Protein AF-A0A812WSG6-F1 (afdb_monomer)

InterPro domains:
  IPR053320 Protein DD3-3 O-glycosylation [PTHR35170] (3-201)

Foldseek 3Di:
DDPDQQDQPPPCDQPVDPDGDGDGDPDDPVPDDDPPDDPDDDDDDDDDPPPDDPPAAEDEKEWDDAFAQLVVDPPSDDIAIVPNDDDDDFRHWYKYKYFWFQQADAPGDDAEAGSTGDDADADDPDPVDDDGDPLCPDDDQHHNVVPVPPPVSVVLNVCRHQVCLCVQDPADPPDDRDNDCNPSVGSNSHHRIGTSDIGGD

Structure (mmCIF, N/CA/C/O backbone):
data_AF-A0A812WSG6-F1
#
_entry.id   AF-A0A812WSG6-F1
#
loop_
_atom_site.group_PDB
_atom_site.id
_atom_site.type_symbol
_atom_site.label_atom_id
_atom_site.label_alt_id
_atom_site.label_comp_id
_atom_site.label_asym_id
_atom_site.label_entity_id
_atom_site.label_seq_id
_atom_site.pdbx_PDB_ins_code
_atom_site.Cartn_x
_atom_site.Cartn_y
_atom_site.Cartn_z
_atom_site.occupancy
_atom_site.B_iso_or_equiv
_atom_site.auth_seq_id
_atom_site.auth_comp_id
_atom_site.auth_asym_id
_atom_site.auth_atom_id
_atom_site.pdbx_PDB_model_num
ATOM 1 N N . MET A 1 1 ? 13.921 -26.471 -32.698 1.00 50.03 1 MET A N 1
ATOM 2 C CA . MET A 1 1 ? 14.600 -25.515 -33.597 1.00 50.03 1 MET A CA 1
ATOM 3 C C . MET A 1 1 ? 14.734 -24.223 -32.805 1.00 50.03 1 MET A C 1
ATOM 5 O O . MET A 1 1 ? 13.713 -23.766 -32.304 1.00 50.03 1 MET A O 1
ATOM 9 N N . LEU A 1 2 ? 15.952 -23.732 -32.550 1.00 57.41 2 LEU A N 1
ATOM 10 C CA . LEU A 1 2 ? 16.143 -22.486 -31.794 1.00 57.41 2 LEU A CA 1
ATOM 11 C C . LEU A 1 2 ? 15.534 -21.340 -32.619 1.00 57.41 2 LEU A C 1
ATOM 13 O O . LEU A 1 2 ? 15.885 -21.191 -33.786 1.00 57.41 2 LEU A O 1
ATOM 17 N N . GLN A 1 3 ? 14.586 -20.589 -32.059 1.00 63.59 3 GLN A N 1
ATOM 18 C CA . GLN A 1 3 ? 14.028 -19.413 -32.728 1.00 63.59 3 GLN A CA 1
ATOM 19 C C . GLN A 1 3 ? 14.991 -18.241 -32.536 1.00 63.59 3 GLN A C 1
ATOM 21 O O . GLN A 1 3 ? 14.951 -17.565 -31.512 1.00 63.59 3 GLN A O 1
ATOM 26 N N . ASP A 1 4 ? 15.882 -18.045 -33.504 1.00 69.69 4 ASP A N 1
ATOM 27 C CA . ASP A 1 4 ? 16.862 -16.963 -33.507 1.00 69.69 4 ASP A CA 1
ATOM 28 C C . ASP A 1 4 ? 16.357 -15.792 -34.380 1.00 69.69 4 ASP A C 1
ATOM 30 O O . ASP A 1 4 ? 16.289 -15.914 -35.604 1.00 69.69 4 ASP A O 1
ATOM 34 N N . PRO A 1 5 ? 15.976 -14.645 -33.789 1.00 70.50 5 PRO A N 1
ATOM 35 C CA . PRO A 1 5 ? 15.398 -13.519 -34.526 1.00 70.50 5 PRO A CA 1
ATOM 36 C C . PRO A 1 5 ? 16.371 -12.863 -35.514 1.00 70.50 5 PRO A C 1
ATOM 38 O O . PRO A 1 5 ? 15.913 -12.099 -36.366 1.00 70.50 5 PRO A O 1
ATOM 41 N N . VAL A 1 6 ? 17.675 -13.142 -35.402 1.00 72.31 6 VAL A N 1
ATOM 42 C CA . VAL A 1 6 ? 18.717 -12.634 -36.305 1.00 72.31 6 VAL A CA 1
ATOM 43 C C . VAL A 1 6 ? 19.280 -13.712 -37.234 1.00 72.31 6 VAL A C 1
ATOM 45 O O . VAL A 1 6 ? 20.187 -13.424 -38.012 1.00 72.31 6 VAL A O 1
ATOM 48 N N . ALA A 1 7 ? 18.735 -14.932 -37.202 1.00 76.56 7 ALA A N 1
ATOM 49 C CA . ALA A 1 7 ? 19.125 -15.971 -38.142 1.00 76.56 7 ALA A CA 1
ATOM 50 C C . ALA A 1 7 ? 18.776 -15.596 -39.587 1.00 76.56 7 ALA A C 1
ATOM 52 O O . ALA A 1 7 ? 17.802 -14.898 -39.876 1.00 76.56 7 ALA A O 1
ATOM 53 N N . ASP A 1 8 ? 19.556 -16.138 -40.514 1.00 77.81 8 ASP A N 1
ATOM 54 C CA . ASP A 1 8 ? 19.278 -16.067 -41.940 1.00 77.81 8 ASP A CA 1
ATOM 55 C C . ASP A 1 8 ? 18.167 -17.057 -42.325 1.00 77.81 8 ASP A C 1
ATOM 57 O O . ASP A 1 8 ? 18.395 -18.135 -42.875 1.00 77.81 8 ASP A O 1
ATOM 61 N N . TRP A 1 9 ? 16.930 -16.680 -42.004 1.00 74.62 9 TRP A N 1
ATOM 62 C CA . TRP A 1 9 ? 15.728 -17.478 -42.264 1.00 74.62 9 TRP A CA 1
ATOM 63 C C . TRP A 1 9 ? 15.497 -17.787 -43.745 1.00 74.62 9 TRP A C 1
ATOM 65 O O . TRP A 1 9 ? 14.758 -18.715 -44.070 1.00 74.62 9 TRP A O 1
ATOM 75 N N . LEU A 1 10 ? 16.095 -16.997 -44.638 1.00 78.00 10 LEU A N 1
ATOM 76 C CA . LEU A 1 10 ? 15.934 -17.127 -46.082 1.00 78.00 10 LEU A CA 1
ATOM 77 C C . LEU A 1 10 ? 17.112 -17.853 -46.747 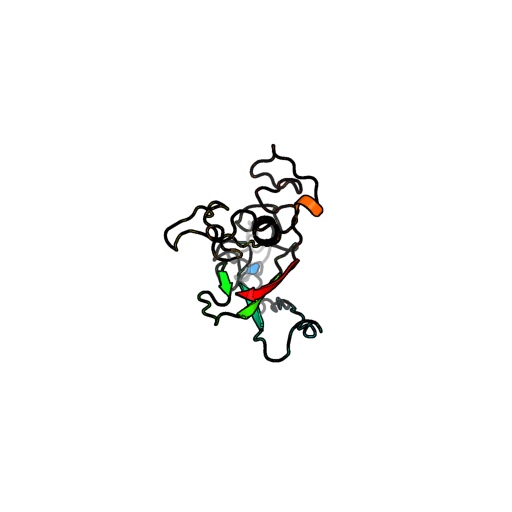1.00 78.00 10 LEU A C 1
ATOM 79 O O . LEU A 1 10 ? 17.035 -18.130 -47.943 1.00 78.00 10 LEU A O 1
ATOM 83 N N . GLY A 1 11 ? 18.176 -18.175 -46.001 1.00 75.75 11 GLY A N 1
ATOM 84 C CA . GLY A 1 11 ? 19.375 -18.826 -46.534 1.00 75.75 11 GLY A CA 1
ATOM 85 C C . GLY A 1 11 ? 20.120 -17.970 -47.560 1.00 75.75 11 GLY A C 1
ATOM 86 O O . GLY A 1 11 ? 20.772 -18.515 -48.452 1.00 75.75 11 GLY A O 1
ATOM 87 N N . LEU A 1 12 ? 19.967 -16.644 -47.491 1.00 74.25 12 LEU A N 1
ATOM 88 C CA . LEU A 1 12 ? 20.591 -15.726 -48.434 1.00 74.25 12 LEU A CA 1
ATOM 89 C C . LEU A 1 12 ? 22.060 -15.460 -48.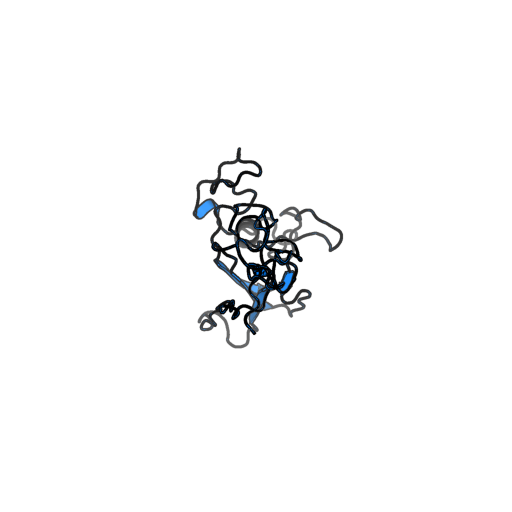084 1.00 74.25 12 LEU A C 1
ATOM 91 O O . LEU A 1 12 ? 22.795 -15.057 -48.961 1.00 74.25 12 LEU A O 1
ATOM 95 N N . GLY A 1 13 ? 22.544 -15.719 -46.878 1.00 65.69 13 GLY A N 1
ATOM 96 C CA . GLY A 1 13 ? 23.940 -15.537 -46.482 1.00 65.69 13 GLY A CA 1
ATOM 97 C C . GLY A 1 13 ? 24.416 -14.077 -46.475 1.00 65.69 13 GLY A C 1
ATOM 98 O O . GLY A 1 13 ? 23.933 -13.212 -47.212 1.00 65.69 13 GLY A O 1
ATOM 99 N N . GLU A 1 14 ? 25.424 -13.786 -45.653 1.00 61.31 14 GLU A N 1
ATOM 100 C CA . GLU A 1 14 ? 26.155 -12.524 -45.769 1.00 61.31 14 GLU A CA 1
ATOM 101 C C . GLU A 1 14 ? 26.975 -12.540 -47.070 1.00 61.31 14 GLU A C 1
ATOM 103 O O . GLU A 1 14 ? 27.965 -13.259 -47.186 1.00 61.31 14 GLU A O 1
ATOM 108 N N . GLY A 1 15 ? 26.543 -11.763 -48.070 1.00 62.06 15 GLY A N 1
ATOM 109 C CA . GLY A 1 15 ? 27.290 -11.556 -49.318 1.00 62.06 15 GLY A CA 1
ATOM 110 C C . GLY A 1 15 ? 26.811 -12.316 -50.563 1.00 62.06 15 GLY A C 1
ATOM 111 O O . GLY A 1 15 ? 27.529 -12.316 -51.558 1.00 62.06 15 GLY A O 1
ATOM 112 N N . SER A 1 16 ? 25.620 -12.932 -50.574 1.00 63.06 16 SER A N 1
ATOM 113 C CA . SER A 1 16 ? 25.061 -13.511 -51.823 1.00 63.06 16 SER A CA 1
ATOM 114 C C . SER A 1 16 ? 24.503 -12.486 -52.810 1.00 63.06 16 SER A C 1
ATOM 116 O O . SER A 1 16 ? 24.186 -12.825 -53.950 1.00 63.06 16 SER A O 1
ATOM 118 N N . THR A 1 17 ? 24.344 -11.240 -52.370 1.00 63.84 17 THR A N 1
ATOM 119 C CA . THR A 1 17 ? 23.909 -10.114 -53.196 1.00 63.84 17 THR A CA 1
ATOM 120 C C . THR A 1 17 ? 24.796 -8.911 -52.897 1.00 63.84 17 THR A C 1
ATOM 122 O O . THR A 1 17 ? 25.379 -8.832 -51.814 1.00 63.84 17 THR A O 1
ATOM 125 N N . ASP A 1 18 ? 24.858 -7.951 -53.824 1.00 68.19 18 ASP A N 1
ATOM 126 C CA . ASP A 1 18 ? 25.659 -6.719 -53.687 1.00 68.19 18 ASP A CA 1
ATOM 127 C C . ASP A 1 18 ? 25.299 -5.885 -52.437 1.00 68.19 18 ASP A C 1
ATOM 129 O O . ASP A 1 18 ? 26.058 -5.017 -52.012 1.00 68.19 18 ASP A O 1
ATOM 133 N N . THR A 1 19 ? 24.153 -6.169 -51.811 1.00 63.28 19 THR A N 1
ATOM 134 C CA . THR A 1 19 ? 23.724 -5.608 -50.525 1.00 63.28 19 THR A CA 1
ATOM 135 C C . THR A 1 19 ? 23.410 -6.723 -49.533 1.00 63.28 19 THR A C 1
ATOM 137 O O . THR A 1 19 ? 22.322 -7.298 -49.573 1.00 63.28 19 THR A O 1
ATOM 140 N N . SER A 1 20 ? 24.329 -6.995 -48.604 1.00 64.31 20 SER A N 1
ATOM 141 C CA . SER A 1 20 ? 24.064 -7.897 -47.476 1.00 64.31 20 SER A CA 1
ATOM 142 C C . SER A 1 20 ? 22.927 -7.344 -46.608 1.00 64.31 20 SER A C 1
ATOM 144 O O . SER A 1 20 ? 23.007 -6.217 -46.116 1.00 64.31 20 SER A O 1
ATOM 146 N N . ARG A 1 21 ? 21.846 -8.116 -46.447 1.00 68.88 21 ARG A N 1
ATOM 147 C CA . ARG A 1 21 ? 20.687 -7.770 -45.611 1.00 68.88 21 ARG A CA 1
ATOM 148 C C . ARG A 1 21 ? 20.066 -9.035 -45.030 1.00 68.88 21 ARG A C 1
ATOM 150 O O . ARG A 1 21 ? 19.809 -9.984 -45.764 1.00 68.88 21 ARG A O 1
ATOM 157 N N . LEU A 1 22 ? 19.784 -9.022 -43.731 1.00 71.81 22 LEU A N 1
ATOM 158 C CA . LEU A 1 22 ? 19.075 -10.100 -43.044 1.00 71.81 22 LEU A CA 1
ATOM 159 C C . LEU A 1 22 ? 17.632 -9.669 -42.779 1.00 71.81 22 LEU A C 1
ATOM 161 O O . LEU A 1 22 ? 17.381 -8.547 -42.333 1.00 71.81 22 LEU A O 1
ATOM 165 N N . LEU A 1 23 ? 16.674 -10.553 -43.070 1.00 73.12 23 LEU A N 1
ATOM 166 C CA . LEU A 1 23 ? 15.278 -10.329 -42.710 1.00 73.12 23 LEU A CA 1
ATOM 167 C C . LEU A 1 23 ? 15.111 -10.606 -41.214 1.00 73.12 23 LEU A C 1
ATOM 169 O O . LEU A 1 23 ? 15.026 -11.759 -40.797 1.00 73.12 23 LEU A O 1
ATOM 173 N N . GLN A 1 24 ? 15.055 -9.540 -40.420 1.00 72.69 24 GLN A N 1
ATOM 174 C CA . GLN A 1 24 ? 14.794 -9.648 -38.992 1.00 72.69 24 GLN A CA 1
ATOM 175 C C . GLN A 1 24 ? 13.298 -9.853 -38.739 1.00 72.69 24 GLN A C 1
ATOM 177 O O . GLN A 1 24 ? 12.451 -9.118 -39.256 1.00 72.69 24 GLN A O 1
ATOM 182 N N . LEU A 1 25 ? 12.970 -10.824 -37.891 1.00 74.00 25 LEU A N 1
ATOM 183 C CA . LEU A 1 25 ? 11.612 -10.968 -37.382 1.00 74.00 25 LEU A CA 1
ATOM 184 C C . LEU A 1 25 ? 11.297 -9.790 -36.441 1.00 74.00 25 LEU A C 1
ATOM 186 O O . LEU A 1 25 ? 12.080 -9.479 -35.544 1.00 74.00 25 LEU A O 1
ATOM 190 N N . GLN A 1 26 ? 10.145 -9.135 -36.622 1.00 70.69 26 GLN A N 1
ATOM 191 C CA . GLN A 1 26 ? 9.663 -8.070 -35.726 1.00 70.69 26 GLN A CA 1
ATOM 192 C C . GLN A 1 26 ? 9.036 -8.678 -34.474 1.00 70.69 26 GLN A C 1
ATOM 194 O O . GLN A 1 26 ? 7.823 -8.680 -34.275 1.00 70.69 26 GLN A O 1
ATOM 199 N N . VAL A 1 27 ? 9.891 -9.280 -33.662 1.00 70.56 27 VAL A N 1
ATOM 200 C CA . VAL A 1 27 ? 9.511 -10.093 -32.516 1.00 70.56 27 VAL A CA 1
ATOM 201 C C . VAL A 1 27 ? 10.280 -9.609 -31.302 1.00 70.56 27 VAL A C 1
ATOM 203 O O . VAL A 1 27 ? 11.505 -9.491 -31.314 1.00 70.56 27 VAL A O 1
ATOM 206 N N . ASN A 1 28 ? 9.555 -9.302 -30.232 1.00 67.44 28 ASN A N 1
ATOM 207 C CA . ASN A 1 28 ? 10.191 -8.923 -28.986 1.00 67.44 28 ASN A CA 1
ATOM 208 C C . ASN A 1 28 ? 10.762 -10.189 -28.343 1.00 67.44 28 ASN A C 1
ATOM 210 O O . ASN A 1 28 ? 10.008 -11.051 -27.892 1.00 67.44 28 ASN A O 1
ATOM 214 N N . THR A 1 29 ? 12.087 -10.300 -28.262 1.00 62.12 29 THR A N 1
ATOM 215 C CA . THR A 1 29 ? 12.748 -11.445 -27.619 1.00 62.12 29 THR A CA 1
ATOM 216 C C . THR A 1 29 ? 12.338 -11.619 -26.151 1.00 62.12 29 THR A C 1
ATOM 218 O O . THR A 1 29 ? 12.508 -12.702 -25.589 1.00 62.12 29 THR A O 1
ATOM 221 N N . ASN A 1 30 ? 11.771 -10.585 -25.507 1.00 60.66 30 ASN A N 1
ATOM 222 C CA . ASN A 1 30 ? 11.158 -10.652 -24.171 1.00 60.66 30 ASN A CA 1
ATOM 223 C C . ASN A 1 30 ? 9.836 -11.432 -24.121 1.00 60.66 30 ASN A C 1
ATOM 225 O O . ASN A 1 30 ? 9.406 -11.784 -23.028 1.00 60.66 30 ASN A O 1
ATOM 229 N N . GLN A 1 31 ? 9.205 -11.710 -25.263 1.00 57.88 31 GLN A N 1
ATOM 230 C CA . GLN A 1 31 ? 7.918 -12.410 -25.362 1.00 57.88 31 GLN A CA 1
ATOM 231 C C . GLN A 1 31 ? 8.049 -13.878 -25.799 1.00 57.88 31 GLN A C 1
ATOM 233 O O . GLN A 1 31 ? 7.053 -14.596 -25.833 1.00 57.88 31 GLN A O 1
ATOM 238 N N . TYR A 1 32 ? 9.260 -14.348 -26.112 1.00 66.38 32 TYR A N 1
ATOM 239 C CA . TYR A 1 32 ? 9.504 -15.775 -26.331 1.00 66.38 32 TYR A CA 1
ATOM 240 C C . TYR A 1 32 ? 9.519 -16.534 -25.010 1.00 66.38 32 TYR A C 1
ATOM 242 O O . TYR A 1 32 ? 9.841 -15.963 -23.968 1.00 66.38 32 TYR A O 1
ATOM 250 N N . GLY A 1 33 ? 9.204 -17.831 -25.063 1.00 54.66 33 GLY A N 1
ATOM 251 C CA . GLY A 1 33 ? 9.294 -18.728 -23.915 1.00 54.66 33 GLY A CA 1
ATOM 252 C C . GLY A 1 33 ? 10.721 -18.779 -23.376 1.00 54.66 33 GLY A C 1
ATOM 253 O O . GLY A 1 33 ? 11.554 -19.536 -23.866 1.00 54.66 33 GLY A O 1
ATOM 254 N N . ARG A 1 34 ? 11.007 -17.949 -22.376 1.00 62.53 34 ARG A N 1
ATOM 255 C CA . ARG A 1 34 ? 12.186 -18.065 -21.521 1.00 62.53 34 ARG A CA 1
ATOM 256 C C . ARG A 1 34 ? 11.853 -19.074 -20.432 1.00 62.53 34 ARG A C 1
ATOM 258 O O . ARG A 1 34 ? 10.687 -19.198 -20.053 1.00 62.53 34 ARG A O 1
ATOM 265 N N . THR A 1 35 ? 12.857 -19.759 -19.892 1.00 55.94 35 THR A N 1
ATOM 266 C CA . THR A 1 35 ? 12.719 -20.361 -18.563 1.00 55.94 35 THR A CA 1
ATOM 267 C C . THR A 1 35 ? 12.268 -19.229 -17.651 1.00 55.94 35 THR A C 1
ATOM 269 O O . THR A 1 35 ? 12.991 -18.242 -17.513 1.00 55.94 35 THR A O 1
ATOM 272 N N . PHE A 1 36 ? 11.038 -19.288 -17.144 1.00 54.28 36 PHE A N 1
ATOM 273 C CA . PHE A 1 36 ? 10.577 -18.303 -16.182 1.00 54.28 36 PHE A CA 1
ATOM 274 C C . PHE A 1 36 ? 11.501 -18.457 -14.980 1.00 54.28 36 PHE A C 1
ATOM 276 O O . PHE A 1 36 ? 11.427 -19.456 -14.268 1.00 54.28 36 PHE A O 1
ATOM 283 N N . GLU A 1 37 ? 12.432 -17.516 -14.824 1.00 52.28 37 GLU A N 1
ATOM 284 C CA . GLU A 1 37 ? 13.107 -17.316 -13.552 1.00 52.28 37 GLU A CA 1
ATOM 285 C C . GLU A 1 37 ? 12.018 -17.262 -12.497 1.00 52.28 37 GLU A C 1
ATOM 287 O O . GLU A 1 37 ? 10.966 -16.648 -12.711 1.00 52.28 37 GLU A O 1
ATOM 292 N N . ASP A 1 38 ? 12.245 -17.987 -11.414 1.00 47.28 38 ASP A N 1
ATOM 293 C CA . ASP A 1 38 ? 11.305 -18.074 -10.325 1.00 47.28 38 ASP A CA 1
ATOM 294 C C . ASP A 1 38 ? 10.933 -16.656 -9.859 1.00 47.28 38 ASP A C 1
ATOM 296 O O . ASP A 1 38 ? 11.760 -15.916 -9.331 1.00 47.28 38 ASP A O 1
ATOM 300 N N . ARG A 1 39 ? 9.693 -16.242 -10.143 1.00 58.09 39 ARG A N 1
ATOM 301 C CA . ARG A 1 39 ? 9.104 -14.988 -9.652 1.00 58.09 39 ARG A CA 1
ATOM 302 C C . ARG A 1 39 ? 8.230 -15.253 -8.428 1.00 58.09 39 ARG A C 1
ATOM 304 O O . ARG A 1 39 ? 7.286 -14.497 -8.177 1.00 58.09 39 ARG A O 1
ATOM 311 N N . THR A 1 40 ? 8.469 -16.348 -7.706 1.00 58.06 40 THR A N 1
ATOM 312 C CA . THR A 1 40 ? 7.763 -16.590 -6.452 1.00 58.06 40 THR A CA 1
ATOM 313 C C . THR A 1 40 ? 8.079 -15.478 -5.466 1.00 58.06 40 THR A C 1
ATOM 315 O O . THR A 1 40 ? 9.214 -15.041 -5.290 1.00 58.06 40 THR A O 1
ATOM 318 N N . HIS A 1 41 ? 7.014 -14.965 -4.864 1.00 67.12 41 HIS A N 1
ATOM 319 C CA . HIS A 1 41 ? 7.118 -14.060 -3.738 1.00 67.12 41 HIS A CA 1
ATOM 320 C C . HIS A 1 41 ? 7.186 -14.946 -2.498 1.00 67.12 41 HIS A C 1
ATOM 322 O O . HIS A 1 41 ? 6.334 -15.817 -2.309 1.00 67.12 41 HIS A O 1
ATOM 328 N N . THR A 1 42 ? 8.210 -14.756 -1.676 1.00 69.38 42 THR A N 1
ATOM 329 C CA . THR A 1 42 ? 8.316 -15.459 -0.399 1.00 69.38 42 THR A CA 1
ATOM 330 C C . THR A 1 42 ? 7.483 -14.714 0.630 1.00 69.38 42 THR A C 1
ATOM 332 O O . THR A 1 42 ? 7.639 -13.506 0.800 1.00 69.38 42 THR A O 1
ATOM 335 N N . PHE A 1 43 ? 6.626 -15.438 1.341 1.00 75.00 43 PHE A N 1
ATOM 336 C CA . PHE A 1 43 ? 5.996 -14.948 2.560 1.00 75.00 43 PHE A CA 1
ATOM 337 C C . PHE A 1 43 ? 6.384 -15.872 3.712 1.00 75.00 43 PHE A C 1
ATOM 339 O O . PHE A 1 43 ? 6.602 -17.071 3.520 1.00 75.00 43 PHE A O 1
ATOM 346 N N . LEU A 1 44 ? 6.515 -15.301 4.903 1.00 80.56 44 LEU A N 1
ATOM 347 C CA . LEU A 1 44 ? 6.865 -16.035 6.110 1.00 80.56 44 LEU A CA 1
ATOM 348 C C . LEU A 1 44 ? 5.621 -16.140 6.984 1.00 80.56 44 LEU A C 1
ATOM 350 O O . LEU A 1 44 ? 4.995 -15.135 7.307 1.00 80.56 44 LEU A O 1
ATOM 354 N N . VAL A 1 45 ? 5.265 -17.365 7.370 1.00 84.88 45 VAL A N 1
ATOM 355 C CA . VAL A 1 45 ? 4.250 -17.589 8.401 1.00 84.88 45 VAL A CA 1
ATOM 356 C C . VAL A 1 45 ? 4.954 -17.537 9.746 1.00 84.88 45 VAL A C 1
ATOM 358 O O . VAL A 1 45 ? 5.798 -18.381 10.045 1.00 84.88 45 VAL A O 1
ATOM 361 N N . MET A 1 46 ? 4.621 -16.519 10.530 1.00 87.25 46 MET A N 1
ATOM 362 C CA . MET A 1 46 ? 5.202 -16.285 11.847 1.00 87.25 46 MET A CA 1
ATOM 363 C C . MET A 1 46 ? 4.418 -17.033 12.929 1.00 87.25 46 MET A C 1
ATOM 365 O O . MET A 1 46 ? 3.249 -17.385 12.747 1.00 87.25 46 MET A O 1
ATOM 369 N N . GLU A 1 47 ? 5.061 -17.269 14.071 1.00 92.69 47 GLU A N 1
ATOM 370 C CA . GLU A 1 47 ? 4.369 -17.762 15.261 1.00 92.69 47 GLU A CA 1
ATOM 371 C C . GLU A 1 47 ? 3.326 -16.736 15.731 1.00 92.69 47 GLU A C 1
ATOM 373 O O . GLU A 1 47 ? 3.535 -15.525 15.629 1.00 92.69 47 GLU A O 1
ATOM 378 N N . ARG A 1 48 ? 2.188 -17.218 16.245 1.00 93.25 48 ARG A N 1
ATOM 379 C CA . ARG A 1 48 ? 1.168 -16.349 16.840 1.00 93.25 48 ARG A CA 1
ATOM 380 C C . ARG A 1 48 ? 1.781 -15.622 18.049 1.00 93.25 48 ARG A C 1
ATOM 382 O O . ARG A 1 48 ? 2.304 -16.307 18.928 1.00 93.25 48 ARG A O 1
ATOM 389 N N . PRO A 1 49 ? 1.680 -14.283 18.140 1.00 93.88 49 PRO A N 1
ATOM 390 C CA . PRO A 1 49 ? 2.148 -13.550 19.312 1.00 93.88 49 PRO A CA 1
ATOM 391 C C . PRO A 1 49 ? 1.520 -14.085 20.606 1.00 93.88 49 PRO A C 1
ATOM 393 O O . PRO A 1 49 ? 0.334 -14.416 20.636 1.00 93.88 49 PRO A O 1
ATOM 396 N N . ALA A 1 50 ? 2.315 -14.194 21.672 1.00 94.50 50 ALA A N 1
ATOM 397 C CA . ALA A 1 50 ? 1.893 -14.836 22.922 1.00 94.50 50 ALA A CA 1
ATOM 398 C C . ALA A 1 50 ? 0.743 -14.101 23.639 1.00 94.50 50 ALA A C 1
ATOM 400 O O . ALA A 1 50 ? 0.019 -14.698 24.433 1.00 94.50 50 ALA A O 1
ATOM 401 N N . ASP A 1 51 ? 0.583 -12.810 23.360 1.00 94.19 51 ASP A N 1
ATOM 402 C CA . ASP A 1 51 ? -0.478 -11.936 23.854 1.00 94.19 51 ASP A CA 1
ATOM 403 C C . ASP A 1 51 ? -1.794 -12.064 23.069 1.00 94.19 51 ASP A C 1
ATOM 405 O O . ASP A 1 51 ? -2.820 -11.548 23.509 1.00 94.19 51 ASP A O 1
ATOM 409 N N . VAL A 1 52 ? -1.804 -12.794 21.948 1.00 94.69 52 VAL A N 1
ATOM 410 C CA . VAL A 1 52 ? -2.999 -13.018 21.128 1.00 94.69 52 VAL A CA 1
ATOM 411 C C . VAL A 1 52 ? -3.675 -14.338 21.524 1.00 94.69 52 VAL A C 1
ATOM 413 O O . VAL A 1 52 ? -3.111 -15.411 21.283 1.00 94.69 52 VAL A O 1
ATOM 416 N N . PRO A 1 53 ? -4.909 -14.316 22.069 1.00 93.69 53 PRO A N 1
ATOM 417 C CA . PRO A 1 53 ? -5.600 -15.530 22.504 1.00 93.69 53 PRO A CA 1
ATOM 418 C C . PRO A 1 53 ? -5.798 -16.526 21.357 1.00 93.69 53 PRO A C 1
ATOM 420 O O . PRO A 1 53 ? -6.085 -16.125 20.232 1.00 93.69 53 PRO A O 1
ATOM 423 N N . ALA A 1 54 ? -5.649 -17.827 21.622 1.00 93.06 54 ALA A N 1
ATOM 424 C CA . ALA A 1 54 ? -5.625 -18.876 20.593 1.00 93.06 54 ALA A CA 1
ATOM 425 C C . ALA A 1 54 ? -6.934 -19.019 19.790 1.00 93.06 54 ALA A C 1
ATOM 427 O O . ALA A 1 54 ? -6.910 -19.481 18.650 1.00 93.06 54 ALA A O 1
ATOM 428 N N . ASP A 1 55 ? -8.061 -18.617 20.370 1.00 93.38 55 ASP A N 1
ATOM 429 C CA . ASP A 1 55 ? -9.394 -18.642 19.764 1.00 93.38 55 ASP A CA 1
ATOM 430 C C . ASP A 1 55 ? -9.665 -17.441 18.845 1.00 93.38 55 ASP A C 1
ATOM 432 O O . ASP A 1 55 ? -10.597 -17.477 18.041 1.00 93.38 55 ASP A O 1
ATOM 436 N N . ARG A 1 56 ? -8.833 -16.393 18.899 1.00 94.69 56 ARG A N 1
ATOM 437 C CA . ARG A 1 56 ? -8.966 -15.238 18.005 1.00 94.69 56 ARG A CA 1
ATOM 438 C C . ARG A 1 56 ? -8.579 -15.624 16.586 1.00 94.69 56 ARG A C 1
ATOM 440 O O . ARG A 1 56 ? -7.467 -16.100 16.328 1.00 94.69 56 ARG A O 1
ATOM 447 N N . ARG A 1 57 ? -9.497 -15.410 15.649 1.00 95.62 57 ARG A N 1
ATOM 448 C CA . ARG A 1 57 ? -9.253 -15.620 14.223 1.00 95.62 57 ARG A CA 1
ATOM 449 C C . ARG A 1 57 ? -8.317 -14.529 13.708 1.00 95.62 57 ARG A C 1
ATOM 451 O O . ARG A 1 57 ? -8.578 -13.351 13.927 1.00 95.62 57 ARG A O 1
ATOM 458 N N . ILE A 1 58 ? -7.251 -14.938 13.021 1.00 95.38 58 ILE A N 1
ATOM 459 C CA . ILE A 1 58 ? -6.344 -14.032 12.310 1.00 95.38 58 ILE A CA 1
ATOM 460 C C . ILE A 1 58 ? -6.572 -14.225 10.814 1.00 95.38 58 ILE A C 1
ATOM 462 O O . ILE A 1 58 ? -6.532 -15.357 10.325 1.00 95.38 58 ILE A O 1
ATOM 466 N N . VAL A 1 59 ? -6.819 -13.136 10.091 1.00 94.75 59 VAL A N 1
ATOM 467 C CA . VAL A 1 59 ? -6.939 -13.135 8.630 1.00 94.75 59 VAL A CA 1
ATOM 468 C C . VAL A 1 59 ? -5.804 -12.303 8.056 1.00 94.75 59 VAL A C 1
ATOM 470 O O . VAL A 1 59 ? -5.669 -11.128 8.381 1.00 94.75 59 VAL A O 1
ATOM 473 N N . ASN A 1 60 ? -4.988 -12.916 7.201 1.00 92.38 60 ASN A N 1
ATOM 474 C CA . ASN A 1 60 ? -3.927 -12.207 6.499 1.00 92.38 60 ASN A CA 1
ATOM 475 C C . ASN A 1 60 ? -4.521 -11.451 5.300 1.00 92.38 60 ASN A C 1
ATOM 477 O O . ASN A 1 60 ? -5.145 -12.067 4.431 1.00 92.38 60 ASN A O 1
ATOM 481 N N . TYR A 1 61 ? -4.334 -10.135 5.265 1.00 93.12 61 TYR A N 1
ATOM 482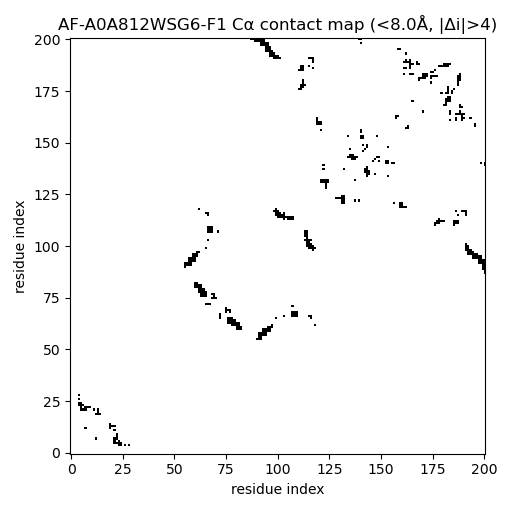 C CA . TYR A 1 61 ? -4.828 -9.248 4.221 1.00 93.12 61 TYR A CA 1
ATOM 483 C C . TYR A 1 61 ? -3.654 -8.685 3.425 1.00 93.12 61 TYR A C 1
ATOM 485 O O . TYR A 1 61 ? -2.805 -7.970 3.959 1.00 93.12 61 TYR A O 1
ATOM 493 N N . ASN A 1 62 ? -3.604 -9.049 2.145 1.00 91.38 62 ASN A N 1
ATOM 494 C CA . ASN A 1 62 ? -2.452 -8.813 1.277 1.00 91.38 62 ASN A CA 1
ATOM 495 C C . ASN A 1 62 ? -2.827 -7.930 0.089 1.00 91.38 62 ASN A C 1
ATOM 497 O O . ASN A 1 62 ? -3.987 -7.569 -0.107 1.00 91.38 62 ASN A O 1
ATOM 501 N N . VAL A 1 63 ? -1.832 -7.643 -0.745 1.00 91.25 63 VAL A N 1
ATOM 502 C CA . VAL A 1 63 ? -2.019 -7.064 -2.076 1.00 91.25 63 VAL A CA 1
ATOM 503 C C . VAL A 1 63 ? -1.651 -8.078 -3.155 1.00 91.25 63 VAL A C 1
ATOM 505 O O . VAL A 1 63 ? -0.900 -9.028 -2.923 1.00 91.25 63 VAL A O 1
ATOM 508 N N . ARG A 1 64 ? -2.171 -7.863 -4.358 1.00 87.62 64 ARG A N 1
ATOM 509 C CA . ARG A 1 64 ? -1.733 -8.509 -5.597 1.00 87.62 64 ARG A CA 1
ATOM 510 C C . ARG A 1 64 ? -1.410 -7.449 -6.638 1.00 87.62 64 ARG A C 1
ATOM 512 O O . ARG A 1 64 ? -1.843 -6.308 -6.523 1.00 87.62 64 ARG A O 1
ATOM 519 N N . GLY A 1 65 ? -0.718 -7.873 -7.686 1.00 86.25 65 GLY A N 1
ATOM 520 C CA . GLY A 1 65 ? -0.293 -6.995 -8.770 1.00 86.25 65 GLY A CA 1
ATOM 521 C C . GLY A 1 65 ? 1.147 -6.525 -8.591 1.00 86.25 65 GLY A C 1
ATOM 522 O O . GLY A 1 65 ? 1.821 -6.871 -7.624 1.00 86.25 65 GLY A O 1
ATOM 523 N N . ARG A 1 66 ? 1.637 -5.804 -9.598 1.00 84.88 66 ARG A N 1
ATOM 524 C CA . ARG A 1 66 ? 2.999 -5.264 -9.660 1.00 84.88 66 ARG A CA 1
ATOM 525 C C . ARG A 1 66 ? 3.005 -3.998 -10.502 1.00 84.88 66 ARG A C 1
ATOM 527 O O . ARG A 1 66 ? 2.218 -3.886 -11.443 1.00 84.88 66 ARG A O 1
ATOM 534 N N . ARG A 1 67 ? 3.950 -3.093 -10.242 1.00 89.81 67 ARG A N 1
ATOM 535 C CA . ARG A 1 67 ? 4.048 -1.814 -10.954 1.00 89.81 67 ARG A CA 1
ATOM 536 C C . ARG A 1 67 ? 4.229 -2.013 -12.446 1.00 89.81 67 ARG A C 1
ATOM 538 O O . ARG A 1 67 ? 5.242 -2.552 -12.901 1.00 89.81 67 ARG A O 1
ATOM 545 N N . GLY A 1 68 ? 3.297 -1.440 -13.188 1.00 88.44 68 GLY A N 1
ATOM 546 C CA . GLY A 1 68 ? 3.260 -1.365 -14.636 1.00 88.44 68 GLY A CA 1
ATOM 547 C C . GLY A 1 68 ? 1.814 -1.326 -15.101 1.00 88.44 68 GLY A C 1
ATOM 548 O O . GLY A 1 68 ? 0.890 -1.577 -14.331 1.00 88.44 68 GLY A O 1
ATOM 549 N N . ASN A 1 69 ? 1.602 -1.010 -16.373 1.00 86.44 69 ASN A N 1
ATOM 550 C CA . ASN A 1 69 ? 0.294 -1.250 -16.968 1.00 86.44 69 ASN A CA 1
ATOM 551 C C . ASN A 1 69 ? 0.092 -2.757 -17.218 1.00 86.44 69 ASN A C 1
ATOM 553 O O . ASN A 1 69 ? 1.050 -3.533 -17.274 1.00 86.44 69 ASN A O 1
ATOM 557 N N . ILE A 1 70 ? -1.158 -3.160 -17.435 1.00 82.12 70 ILE A N 1
ATOM 558 C CA . ILE A 1 70 ? -1.543 -4.568 -17.599 1.00 82.12 70 ILE A CA 1
ATOM 559 C C . ILE A 1 70 ? -0.805 -5.292 -18.743 1.00 82.12 70 ILE A C 1
ATOM 561 O O . ILE A 1 70 ? -0.630 -6.506 -18.688 1.00 82.12 70 ILE A O 1
ATOM 565 N N . VAL A 1 71 ? -0.318 -4.570 -19.761 1.00 82.62 71 VAL A N 1
ATOM 566 C CA . VAL A 1 71 ? 0.448 -5.152 -20.882 1.00 82.62 71 VAL A CA 1
ATOM 567 C C . VAL A 1 71 ? 1.962 -5.213 -20.627 1.00 82.62 71 VAL A C 1
ATOM 569 O O . VAL A 1 71 ? 2.668 -5.937 -21.326 1.00 82.62 71 VAL A O 1
ATOM 572 N N . GLN A 1 72 ? 2.472 -4.471 -19.639 1.00 80.94 72 GLN A N 1
ATOM 573 C CA . GLN A 1 72 ? 3.881 -4.453 -19.227 1.00 80.94 72 GLN A CA 1
ATOM 574 C C . GLN A 1 72 ? 4.203 -5.539 -18.199 1.00 80.94 72 GLN A C 1
ATOM 576 O O . GLN A 1 72 ? 5.332 -6.031 -18.164 1.00 80.94 72 GLN A O 1
ATOM 581 N N . VAL A 1 73 ? 3.238 -5.901 -17.348 1.00 77.31 73 VAL A N 1
ATOM 582 C CA . VAL A 1 73 ? 3.448 -6.866 -16.264 1.00 77.31 73 VAL A CA 1
ATOM 583 C C . VAL A 1 73 ? 2.736 -8.173 -16.563 1.00 77.31 73 VAL A C 1
ATOM 585 O O . VAL A 1 73 ? 1.538 -8.204 -16.793 1.00 77.31 73 VAL A O 1
ATOM 588 N N . TYR A 1 74 ? 3.474 -9.278 -16.540 1.00 73.06 74 TYR A N 1
ATOM 589 C CA . TYR A 1 74 ? 2.900 -10.623 -16.557 1.00 73.06 74 TYR A CA 1
ATOM 590 C C . TYR A 1 74 ? 2.610 -11.070 -15.111 1.00 73.06 74 TYR A C 1
ATOM 592 O O . TYR A 1 74 ? 3.479 -10.849 -14.263 1.00 73.06 74 TYR A O 1
ATOM 600 N N . PRO A 1 75 ? 1.469 -11.724 -14.809 1.00 74.75 75 PRO A N 1
ATOM 601 C CA . PRO A 1 75 ? 0.452 -12.246 -15.728 1.00 74.75 75 PRO A CA 1
ATOM 6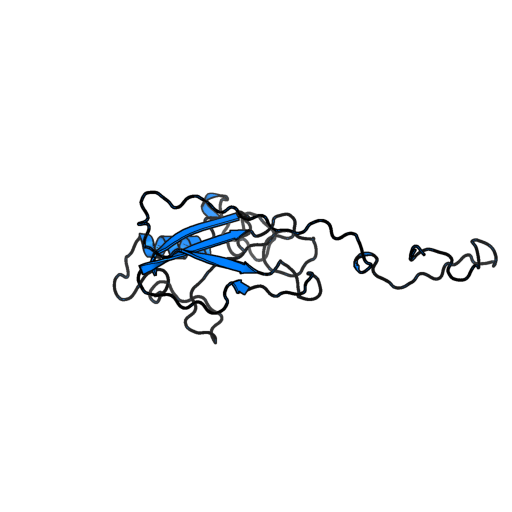02 C C . PRO A 1 75 ? -0.725 -11.289 -15.976 1.00 74.75 75 PRO A C 1
ATOM 604 O O . PRO A 1 75 ? -1.865 -11.733 -16.047 1.00 74.75 75 PRO A O 1
ATOM 607 N N . SER A 1 76 ? -0.467 -9.987 -16.124 1.00 78.31 76 SER A N 1
ATOM 608 C CA . SER A 1 76 ? -1.493 -8.994 -16.467 1.00 78.31 76 SER A CA 1
ATOM 609 C C . SER A 1 76 ? -2.576 -8.871 -15.394 1.00 78.31 76 SER A C 1
ATOM 611 O O . SER A 1 76 ? -3.763 -8.782 -15.689 1.00 78.31 76 SER A O 1
ATOM 613 N N . VAL A 1 77 ? -2.149 -8.881 -14.131 1.00 79.31 77 VAL A N 1
ATOM 614 C CA . VAL A 1 77 ? -3.029 -8.719 -12.970 1.00 79.31 77 VAL A CA 1
ATOM 615 C C . VAL A 1 77 ? -2.918 -7.282 -12.482 1.00 79.31 77 VAL A C 1
ATOM 617 O O . VAL A 1 77 ? -1.810 -6.786 -12.272 1.00 79.31 77 VAL A O 1
ATOM 620 N N . GLU A 1 78 ? -4.063 -6.624 -12.326 1.00 82.44 78 GLU A N 1
ATOM 621 C CA . GLU A 1 78 ? -4.145 -5.277 -11.764 1.00 82.44 78 GLU A CA 1
ATOM 622 C C . GLU A 1 78 ? -3.802 -5.272 -10.272 1.00 82.44 78 GLU A C 1
ATOM 624 O O . GLU A 1 78 ? -3.865 -6.300 -9.591 1.00 82.44 78 GLU A O 1
ATOM 629 N N . TYR A 1 79 ? -3.439 -4.093 -9.770 1.00 87.38 79 TYR A N 1
ATOM 630 C CA . TYR A 1 79 ? -3.286 -3.897 -8.339 1.00 87.38 79 TYR A CA 1
ATOM 631 C C . TYR A 1 79 ? -4.617 -4.032 -7.629 1.00 87.38 79 TYR A C 1
ATOM 633 O O . TYR A 1 79 ? -5.598 -3.397 -8.009 1.00 87.38 79 TYR A O 1
ATOM 641 N N . ASP A 1 80 ? -4.621 -4.833 -6.575 1.00 90.12 80 ASP A N 1
ATOM 642 C CA . ASP A 1 80 ? -5.800 -5.016 -5.747 1.00 90.12 80 ASP A CA 1
ATOM 643 C C . ASP A 1 80 ? -5.408 -5.534 -4.368 1.00 90.12 80 ASP A C 1
ATOM 645 O O . ASP A 1 80 ? -4.312 -6.072 -4.181 1.00 90.12 80 ASP A O 1
ATOM 649 N N . PHE A 1 81 ? -6.340 -5.448 -3.431 1.00 91.94 81 PHE A N 1
ATOM 650 C CA . PHE A 1 81 ? -6.240 -6.174 -2.177 1.00 91.94 81 PHE A CA 1
ATOM 651 C C . PHE A 1 81 ? -6.742 -7.613 -2.335 1.00 91.94 81 PHE A C 1
ATOM 653 O O . PHE A 1 81 ? -7.537 -7.937 -3.221 1.00 91.94 81 PHE A O 1
ATOM 660 N N . VAL A 1 82 ? -6.247 -8.507 -1.479 1.00 91.00 82 VAL A N 1
ATOM 661 C CA . VAL A 1 82 ? -6.634 -9.917 -1.467 1.00 91.00 82 VAL A CA 1
ATOM 662 C C . VAL A 1 82 ? -7.019 -10.351 -0.048 1.00 91.00 82 VAL A C 1
ATOM 664 O O . VAL A 1 82 ? -6.158 -10.338 0.838 1.00 91.00 82 VAL A O 1
ATOM 667 N N . PRO A 1 83 ? -8.269 -10.819 0.150 1.00 91.50 83 PRO A N 1
ATOM 668 C CA . PRO A 1 83 ? -9.371 -10.821 -0.826 1.00 91.50 83 PRO A CA 1
ATOM 669 C C . PRO A 1 83 ? -9.869 -9.403 -1.157 1.00 91.50 83 PRO A C 1
ATOM 671 O O . PRO A 1 83 ? -9.726 -8.495 -0.354 1.00 91.50 83 PRO A O 1
ATOM 674 N N . GLN A 1 84 ? -10.479 -9.222 -2.329 1.00 91.06 84 GLN A N 1
ATOM 675 C CA . GLN A 1 84 ? -11.001 -7.917 -2.760 1.00 91.06 84 GLN A CA 1
ATOM 676 C C . GLN A 1 84 ? -12.215 -7.470 -1.928 1.00 91.06 84 GLN A C 1
ATOM 678 O O . GLN A 1 84 ? -12.342 -6.303 -1.573 1.00 91.06 84 GLN A O 1
ATOM 683 N N . ASP A 1 85 ? -13.092 -8.421 -1.600 1.00 92.94 85 ASP A N 1
ATOM 684 C CA . ASP A 1 85 ? -14.188 -8.236 -0.656 1.00 92.94 85 ASP A CA 1
ATOM 685 C C . ASP A 1 85 ? -13.884 -9.071 0.592 1.00 92.94 85 ASP A C 1
ATOM 687 O O . ASP A 1 85 ? -13.795 -10.302 0.529 1.00 92.94 85 ASP A O 1
ATOM 691 N N . LEU A 1 86 ? -13.718 -8.400 1.730 1.00 93.81 86 LEU A N 1
ATOM 692 C CA . LEU A 1 86 ? -13.487 -9.038 3.020 1.00 93.81 86 LEU A CA 1
ATOM 693 C C . LEU A 1 86 ? -14.655 -8.743 3.960 1.00 93.81 86 LEU A C 1
ATOM 695 O O . LEU A 1 86 ? -14.980 -7.590 4.224 1.00 93.81 86 LEU A O 1
ATOM 699 N N . VAL A 1 87 ? -15.256 -9.803 4.495 1.00 94.69 87 VAL A N 1
ATOM 700 C CA . VAL A 1 87 ? -16.256 -9.728 5.564 1.00 94.69 87 VAL A CA 1
ATOM 701 C C . VAL A 1 87 ? -15.742 -10.562 6.726 1.00 94.69 87 VAL A C 1
ATOM 703 O O . VAL A 1 87 ? -15.408 -11.736 6.549 1.00 94.69 87 VAL A O 1
ATOM 706 N N . VAL A 1 88 ? -15.660 -9.949 7.901 1.00 95.06 88 VAL A N 1
ATOM 707 C CA . VAL A 1 88 ? -15.169 -10.581 9.126 1.00 95.06 88 VAL A CA 1
ATOM 708 C C . VAL A 1 88 ? -16.091 -10.274 10.294 1.00 95.06 88 VAL A C 1
ATOM 710 O O . VAL A 1 88 ? -16.825 -9.287 10.283 1.00 95.06 88 VAL A O 1
ATOM 713 N N . GLU A 1 89 ? -16.072 -11.150 11.291 1.00 95.06 89 GLU A N 1
ATOM 714 C CA . GLU A 1 89 ? -16.783 -10.941 12.543 1.00 95.06 89 GLU A CA 1
ATOM 715 C C . GLU A 1 89 ? -16.054 -9.911 13.419 1.00 95.06 89 GLU A C 1
ATOM 717 O O . GLU A 1 89 ? -14.823 -9.838 13.388 1.00 95.06 89 GLU A O 1
ATOM 722 N N . GLN A 1 90 ? -16.804 -9.176 14.246 1.00 92.19 90 GLN A N 1
ATOM 723 C CA . GLN A 1 90 ? -16.223 -8.314 15.277 1.00 92.19 90 GLN A CA 1
ATOM 724 C C . GLN A 1 90 ? -15.300 -9.132 16.195 1.00 92.19 90 GLN A C 1
ATOM 726 O O . GLN A 1 90 ? -15.634 -10.245 16.613 1.00 92.19 90 GLN A O 1
ATOM 731 N N . GLY A 1 91 ? -14.136 -8.579 16.507 1.00 93.19 91 GLY A N 1
ATOM 732 C CA . GLY A 1 91 ? -13.047 -9.239 17.208 1.00 93.19 91 GLY A CA 1
ATOM 733 C C . GLY A 1 91 ? -12.126 -10.065 16.300 1.00 93.19 91 GLY A C 1
ATOM 734 O O . GLY A 1 91 ? -11.194 -10.713 16.779 1.00 93.19 91 GLY A O 1
ATOM 735 N N . THR A 1 92 ? -12.336 -10.094 14.986 1.00 96.31 92 THR A N 1
ATOM 736 C CA . THR A 1 92 ? -11.340 -10.704 14.094 1.00 96.31 92 THR A CA 1
ATOM 737 C C . THR A 1 92 ? -10.096 -9.826 14.049 1.00 96.31 92 THR A C 1
ATOM 739 O O . THR A 1 92 ? -10.190 -8.606 13.954 1.00 96.31 92 THR A O 1
ATOM 742 N N . LEU A 1 93 ? -8.919 -10.448 14.095 1.00 96.38 93 LEU A N 1
ATOM 743 C CA . LEU A 1 93 ? -7.653 -9.748 13.914 1.00 96.38 93 LEU A CA 1
ATOM 744 C C . LEU A 1 93 ? -7.269 -9.799 12.436 1.00 96.38 93 LEU A C 1
ATOM 746 O O . LEU A 1 93 ? -7.078 -10.881 11.875 1.00 96.38 93 LEU A O 1
ATOM 750 N N . LEU A 1 94 ? -7.135 -8.645 11.796 1.00 95.62 94 LEU A N 1
ATOM 751 C CA . LEU A 1 94 ? -6.531 -8.553 10.473 1.00 95.62 94 LEU A CA 1
ATOM 752 C C . LEU A 1 94 ? -5.033 -8.340 10.617 1.00 95.62 94 LEU A C 1
ATOM 754 O O . LEU A 1 94 ? -4.588 -7.423 11.303 1.00 95.62 94 LEU A O 1
ATOM 758 N N . HIS A 1 95 ? -4.260 -9.187 9.946 1.00 94.31 95 HIS A N 1
ATOM 759 C CA . HIS A 1 95 ? -2.839 -8.956 9.744 1.00 94.31 95 HIS A CA 1
ATOM 760 C C . HIS A 1 95 ? -2.654 -8.320 8.376 1.00 94.31 95 HIS A C 1
ATOM 762 O O . HIS A 1 95 ? -2.807 -8.989 7.357 1.00 94.31 95 HIS A O 1
ATOM 768 N N . PHE A 1 96 ? -2.362 -7.025 8.354 1.00 93.69 96 PHE A N 1
ATOM 769 C CA . PHE A 1 96 ? -2.045 -6.330 7.115 1.00 93.69 96 PHE A CA 1
ATOM 770 C C . PHE A 1 96 ? -0.556 -6.462 6.833 1.00 93.69 96 PHE A C 1
ATOM 772 O O . PHE A 1 96 ? 0.263 -5.844 7.513 1.00 93.69 96 PHE A O 1
ATOM 779 N N . GLN A 1 97 ? -0.205 -7.253 5.830 1.00 89.81 97 GLN A N 1
ATOM 780 C CA . GLN A 1 97 ? 1.184 -7.452 5.454 1.00 89.81 97 GLN A CA 1
ATOM 781 C C . GLN A 1 97 ? 1.275 -7.570 3.942 1.00 89.81 97 GLN A C 1
ATOM 783 O O . GLN A 1 97 ? 0.504 -8.283 3.305 1.00 89.81 97 GLN A O 1
ATOM 788 N N . TRP A 1 98 ? 2.218 -6.844 3.356 1.00 91.25 98 TRP A N 1
ATOM 789 C CA . TRP A 1 98 ? 2.530 -6.988 1.944 1.00 91.25 98 TRP A CA 1
ATOM 790 C C . TRP A 1 98 ? 3.972 -6.608 1.661 1.00 91.25 98 TRP A C 1
ATOM 792 O O . TRP A 1 98 ? 4.639 -5.910 2.426 1.00 91.25 98 TRP A O 1
ATOM 802 N N . THR A 1 99 ? 4.440 -7.077 0.514 1.00 89.31 99 THR A N 1
ATOM 803 C CA . THR A 1 99 ? 5.759 -6.753 -0.006 1.00 89.31 99 THR A CA 1
ATOM 804 C C . THR A 1 99 ? 5.582 -6.155 -1.390 1.00 89.31 99 THR A C 1
ATOM 806 O O . THR A 1 99 ? 5.038 -6.798 -2.284 1.00 89.31 99 THR A O 1
ATOM 809 N N . GLY A 1 100 ? 6.035 -4.919 -1.552 1.00 90.00 100 GLY A N 1
ATOM 810 C CA . GLY A 1 100 ? 6.278 -4.291 -2.840 1.00 90.00 100 GLY A CA 1
ATOM 811 C C . GLY A 1 100 ? 7.604 -4.758 -3.446 1.00 90.00 100 GLY A C 1
ATOM 812 O O . GLY A 1 100 ? 8.011 -5.910 -3.311 1.00 90.00 100 GLY A O 1
ATOM 813 N N . SER A 1 101 ? 8.316 -3.867 -4.131 1.00 89.12 101 SER A N 1
ATOM 814 C CA . SER A 1 101 ? 9.569 -4.221 -4.811 1.00 89.12 101 SER A CA 1
ATOM 815 C C . SER A 1 101 ? 10.503 -3.025 -4.948 1.00 89.12 101 SER A C 1
ATOM 817 O O . SER A 1 101 ? 10.050 -1.915 -5.201 1.00 89.12 101 SER A O 1
ATOM 819 N N . ASP A 1 102 ? 11.809 -3.255 -4.826 1.00 91.62 102 ASP A N 1
ATOM 820 C CA . ASP A 1 102 ? 12.872 -2.315 -5.234 1.00 91.62 102 ASP A CA 1
ATOM 821 C C . ASP A 1 102 ? 13.605 -2.773 -6.503 1.00 91.62 102 ASP A C 1
ATOM 823 O O . ASP A 1 102 ? 14.576 -2.163 -6.941 1.00 91.62 102 ASP A O 1
ATOM 827 N N . ALA A 1 103 ? 13.133 -3.868 -7.100 1.00 88.88 103 ALA A N 1
ATOM 828 C CA . ALA A 1 103 ? 13.685 -4.472 -8.303 1.00 88.88 103 ALA A CA 1
ATOM 829 C C . ALA A 1 103 ? 12.628 -4.495 -9.418 1.00 88.88 103 ALA A C 1
ATOM 831 O O . ALA A 1 103 ? 12.495 -5.472 -10.165 1.00 88.88 103 ALA A O 1
ATOM 832 N N . ASN A 1 104 ? 11.813 -3.439 -9.514 1.00 87.94 104 ASN A N 1
ATOM 833 C CA . ASN A 1 104 ? 10.876 -3.310 -10.615 1.00 87.94 104 ASN A CA 1
ATOM 834 C C . ASN A 1 104 ? 11.588 -2.934 -11.917 1.00 87.94 104 ASN A C 1
ATOM 836 O O . ASN A 1 104 ? 12.571 -2.197 -11.911 1.00 87.94 104 ASN A O 1
ATOM 840 N N . ASN A 1 105 ? 11.079 -3.421 -13.050 1.00 86.44 105 ASN A N 1
ATOM 841 C CA . ASN A 1 105 ? 11.652 -3.064 -14.343 1.00 86.44 105 ASN A CA 1
ATOM 842 C C . ASN A 1 105 ? 11.507 -1.555 -14.581 1.00 86.44 105 ASN A C 1
ATOM 844 O O . ASN A 1 105 ? 10.420 -0.985 -14.446 1.00 86.44 105 ASN A O 1
ATOM 848 N N . ASN A 1 106 ? 12.603 -0.914 -14.984 1.00 87.31 106 ASN A N 1
ATOM 849 C CA . ASN A 1 106 ? 12.578 0.489 -15.376 1.00 87.3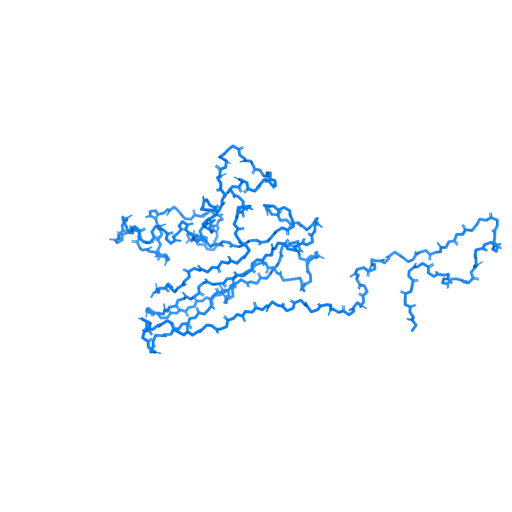1 106 ASN A CA 1
ATOM 850 C C . ASN A 1 106 ? 11.696 0.691 -16.618 1.00 87.31 106 ASN A C 1
ATOM 852 O O . ASN A 1 106 ? 11.640 -0.161 -17.503 1.00 87.31 106 ASN A O 1
ATOM 856 N N . GLY A 1 107 ? 11.008 1.834 -16.681 1.00 86.81 107 GLY A N 1
ATOM 857 C CA . GLY A 1 107 ? 10.077 2.165 -17.768 1.00 86.81 107 GLY A CA 1
ATOM 858 C C . GLY A 1 107 ? 8.659 1.604 -17.599 1.00 86.81 107 GLY A C 1
ATOM 859 O O . GLY A 1 107 ? 7.782 1.934 -18.400 1.00 86.81 107 GLY A O 1
ATOM 860 N N . ASN A 1 108 ? 8.397 0.811 -16.554 1.00 89.12 108 ASN A N 1
ATOM 861 C CA . ASN A 1 108 ? 7.033 0.431 -16.193 1.00 89.12 108 ASN A CA 1
ATOM 862 C C . ASN A 1 108 ? 6.236 1.658 -15.724 1.00 89.12 108 ASN A C 1
ATOM 864 O O . ASN A 1 108 ? 6.711 2.454 -14.908 1.00 89.12 108 ASN A O 1
ATOM 868 N N . ALA A 1 109 ? 5.007 1.783 -16.227 1.00 89.62 109 ALA A N 1
ATOM 869 C CA . ALA A 1 109 ? 4.090 2.846 -15.839 1.00 89.62 109 ALA A CA 1
ATOM 870 C C . ALA A 1 109 ? 3.751 2.768 -14.339 1.00 89.62 109 ALA A C 1
ATOM 872 O O . ALA A 1 109 ? 3.739 1.688 -13.751 1.00 89.62 109 ALA A O 1
ATOM 873 N N . GLY A 1 110 ? 3.482 3.915 -13.719 1.00 88.25 110 GLY A N 1
ATOM 874 C CA . GLY A 1 110 ? 3.150 4.024 -12.298 1.00 88.25 110 GLY A CA 1
ATOM 875 C C . GLY A 1 110 ? 3.663 5.329 -11.700 1.00 88.25 110 GLY A C 1
ATOM 876 O O . GLY A 1 110 ? 4.505 5.994 -12.307 1.00 88.25 110 GLY A O 1
ATOM 877 N N . ASN A 1 111 ? 3.160 5.669 -10.516 1.00 89.19 111 ASN A N 1
ATOM 878 C CA . ASN A 1 111 ? 3.584 6.850 -9.771 1.00 89.19 111 ASN A CA 1
ATOM 879 C C . ASN A 1 111 ? 4.690 6.510 -8.760 1.00 89.19 111 ASN A C 1
ATOM 881 O O . ASN A 1 111 ? 4.963 5.341 -8.488 1.00 89.19 111 ASN A O 1
ATOM 885 N N . GLY A 1 112 ? 5.350 7.544 -8.243 1.00 92.19 112 GLY A N 1
ATOM 886 C CA . GLY A 1 112 ? 6.489 7.411 -7.340 1.00 92.19 112 GLY A CA 1
ATOM 887 C C . GLY A 1 112 ? 7.762 6.883 -7.997 1.00 92.19 112 GLY A C 1
ATOM 888 O O . GLY A 1 112 ? 7.844 6.743 -9.224 1.00 92.19 112 GLY A O 1
ATOM 889 N N . ARG A 1 113 ? 8.763 6.601 -7.159 1.00 92.88 113 ARG A N 1
ATOM 890 C CA . ARG A 1 113 ? 10.161 6.361 -7.538 1.00 92.88 113 ARG A CA 1
ATOM 891 C C . ARG A 1 113 ? 10.290 5.253 -8.585 1.00 92.88 113 ARG A C 1
ATOM 893 O O . ARG A 1 113 ? 9.825 4.132 -8.407 1.00 92.88 113 ARG A O 1
ATOM 900 N N . ALA A 1 114 ? 10.922 5.566 -9.710 1.00 92.75 114 ALA A N 1
ATOM 901 C CA . ALA A 1 114 ? 11.154 4.614 -10.788 1.00 92.75 114 ALA A CA 1
ATOM 902 C C . ALA A 1 114 ? 11.894 3.366 -10.277 1.00 92.75 114 ALA A C 1
ATOM 904 O O . ALA A 1 114 ? 12.806 3.464 -9.460 1.00 92.75 114 ALA A O 1
ATOM 905 N N . GLY A 1 115 ? 11.484 2.192 -10.760 1.00 91.50 115 GLY A N 1
ATOM 906 C CA . GLY A 1 115 ? 12.051 0.914 -10.321 1.00 91.50 115 GLY A CA 1
ATOM 907 C C . GLY A 1 115 ? 11.528 0.415 -8.969 1.00 91.50 115 GLY A C 1
ATOM 908 O O . GLY A 1 115 ? 11.835 -0.718 -8.603 1.00 91.50 115 GLY A O 1
ATOM 909 N N . THR A 1 116 ? 10.685 1.183 -8.266 1.00 93.31 116 THR A N 1
ATOM 910 C CA . THR A 1 116 ? 10.031 0.722 -7.036 1.00 93.31 116 THR A CA 1
ATOM 911 C C . THR A 1 116 ? 8.540 0.486 -7.195 1.00 93.31 116 THR A C 1
ATOM 913 O O . THR A 1 116 ? 7.888 1.004 -8.103 1.00 93.31 116 THR A O 1
ATOM 916 N N . ASP A 1 117 ? 8.014 -0.315 -6.281 1.00 92.12 117 ASP A N 1
ATOM 917 C CA . ASP A 1 117 ? 6.618 -0.688 -6.153 1.00 92.12 117 ASP A CA 1
ATOM 918 C C . ASP A 1 117 ? 6.226 -0.616 -4.673 1.00 92.12 117 ASP A C 1
ATOM 920 O O . ASP A 1 117 ? 6.916 -1.201 -3.830 1.00 92.12 117 ASP A O 1
ATOM 924 N N . ARG A 1 118 ? 5.175 0.146 -4.365 1.00 93.81 118 ARG A N 1
ATOM 925 C CA . ARG A 1 118 ? 4.639 0.374 -3.020 1.00 93.81 118 ARG A CA 1
ATOM 926 C C . ARG A 1 118 ? 3.118 0.351 -3.080 1.00 93.81 118 ARG A C 1
ATOM 928 O O . ARG A 1 118 ? 2.521 0.758 -4.073 1.00 93.81 118 ARG A O 1
ATOM 935 N N . SER A 1 119 ? 2.498 -0.099 -1.999 1.00 93.50 119 SER A N 1
ATOM 936 C CA . SER A 1 119 ? 1.048 -0.076 -1.814 1.00 93.50 119 SER A CA 1
ATOM 937 C C . SER A 1 119 ? 0.747 0.475 -0.430 1.00 93.50 119 SER A C 1
ATOM 939 O O . SER A 1 119 ? 1.419 0.102 0.529 1.00 93.50 119 SER A O 1
ATOM 941 N N . ASN A 1 120 ? -0.234 1.363 -0.336 1.00 94.81 120 ASN A N 1
ATOM 942 C CA . ASN A 1 120 ? -0.745 1.895 0.921 1.00 94.81 120 ASN A CA 1
ATOM 943 C C . ASN A 1 120 ? -2.243 1.608 1.044 1.00 94.81 120 ASN A C 1
ATOM 945 O O . ASN A 1 120 ? -2.876 1.123 0.104 1.00 94.81 120 ASN A O 1
ATOM 949 N N . LEU A 1 121 ? -2.804 1.889 2.217 1.00 94.50 121 LEU A N 1
ATOM 950 C CA . LEU A 1 121 ? -4.223 1.702 2.486 1.00 94.50 121 LEU A CA 1
ATOM 951 C C . LEU A 1 121 ? -4.806 2.993 3.048 1.00 94.50 121 LEU A C 1
ATOM 953 O O . LEU A 1 121 ? -4.313 3.546 4.027 1.00 94.50 121 LEU A O 1
ATOM 957 N N . VAL A 1 122 ? -5.885 3.461 2.425 1.00 95.12 122 VAL A N 1
ATOM 958 C CA . VAL A 1 122 ? -6.648 4.629 2.869 1.00 95.12 122 VAL A CA 1
ATOM 959 C C . VAL A 1 122 ? -8.137 4.321 2.794 1.00 95.12 122 VAL A C 1
ATOM 961 O O . VAL A 1 122 ? -8.603 3.668 1.861 1.00 95.12 122 VAL A O 1
ATOM 964 N N . GLN A 1 123 ? -8.900 4.798 3.775 1.00 95.94 123 GLN A N 1
ATOM 965 C CA . GLN A 1 123 ? -10.352 4.676 3.748 1.00 95.94 123 GLN A CA 1
ATOM 966 C C . GLN A 1 123 ? -10.940 5.687 2.757 1.00 95.94 123 GLN A C 1
ATOM 968 O O . GLN A 1 123 ? -10.532 6.846 2.733 1.00 95.94 123 GLN A O 1
ATOM 973 N N . VAL A 1 124 ? -11.933 5.270 1.974 1.00 96.00 124 VAL A N 1
ATOM 974 C CA . VAL A 1 124 ? -12.774 6.151 1.148 1.00 96.00 124 VAL A CA 1
ATOM 975 C C . VAL A 1 124 ? -14.230 6.018 1.586 1.00 96.00 124 VAL A C 1
ATOM 977 O O . VAL A 1 124 ? -14.628 4.990 2.132 1.00 96.00 124 VAL A O 1
ATOM 980 N N . LYS A 1 125 ? -15.047 7.053 1.356 1.00 94.12 125 LYS A N 1
ATOM 981 C CA . LYS A 1 125 ? -16.455 7.066 1.800 1.00 94.12 125 LYS A CA 1
ATOM 982 C C . LYS A 1 125 ? -17.297 5.970 1.140 1.00 94.12 125 LYS A C 1
ATOM 984 O O . LYS A 1 125 ? -18.220 5.442 1.751 1.00 94.12 125 LYS A O 1
ATOM 989 N N . SER A 1 126 ? -17.033 5.683 -0.133 1.00 93.44 126 SER A N 1
ATOM 990 C CA . SER A 1 126 ? -17.738 4.657 -0.902 1.00 93.44 126 SER A CA 1
ATOM 991 C C . SER A 1 126 ? -16.919 4.230 -2.121 1.00 93.44 126 SER A C 1
ATOM 993 O O . SER A 1 126 ? -15.968 4.909 -2.500 1.00 93.44 126 SER A O 1
ATOM 995 N N . ARG A 1 127 ? -17.336 3.146 -2.787 1.00 89.94 127 ARG A N 1
ATOM 996 C CA . ARG A 1 127 ? -16.706 2.641 -4.024 1.00 89.94 127 ARG A CA 1
ATOM 997 C C . ARG A 1 127 ? -16.770 3.614 -5.211 1.00 89.94 127 ARG A C 1
ATOM 999 O O . ARG A 1 127 ? -16.110 3.371 -6.213 1.00 89.94 127 ARG A O 1
ATOM 1006 N N . SER A 1 128 ? -17.584 4.667 -5.129 1.00 94.19 128 SER A N 1
ATOM 1007 C CA . SER A 1 128 ? -17.707 5.694 -6.173 1.00 94.19 128 SER A CA 1
ATOM 1008 C C . SER A 1 128 ? -16.802 6.906 -5.943 1.00 94.19 128 SER A C 1
ATOM 1010 O O . SER A 1 128 ? -16.795 7.812 -6.769 1.00 94.19 128 SER A O 1
ATOM 1012 N N . GLU A 1 129 ? -16.057 6.936 -4.838 1.00 93.62 129 GLU A N 1
ATOM 1013 C CA . GLU A 1 129 ? -15.164 8.038 -4.485 1.00 93.62 129 GLU A CA 1
ATOM 1014 C C . GLU A 1 129 ? -13.708 7.689 -4.794 1.00 93.62 129 GLU A C 1
ATOM 1016 O O . GLU A 1 129 ? -13.291 6.538 -4.684 1.00 93.62 129 GLU A O 1
ATOM 1021 N N . THR A 1 130 ? -12.916 8.706 -5.132 1.00 92.19 130 THR A N 1
ATOM 1022 C CA . THR A 1 130 ? -11.479 8.565 -5.437 1.00 92.19 130 THR A CA 1
ATOM 1023 C C . THR A 1 130 ? -10.591 9.393 -4.511 1.00 92.19 130 THR A C 1
ATOM 1025 O O . THR A 1 130 ? -9.384 9.478 -4.727 1.00 92.19 130 THR A O 1
ATOM 1028 N N . VAL A 1 131 ? -11.181 10.052 -3.513 1.00 95.00 131 VAL A N 1
ATOM 1029 C CA . VAL A 1 131 ? -10.477 10.909 -2.555 1.00 95.00 131 VAL A CA 1
ATOM 1030 C C . VAL A 1 131 ? -10.473 10.218 -1.190 1.00 95.00 131 VAL A C 1
ATOM 1032 O O . VAL A 1 131 ? -11.531 9.740 -0.766 1.00 95.00 131 VAL A O 1
ATOM 1035 N N . PRO A 1 132 ? -9.322 10.164 -0.490 1.00 95.44 132 PRO A N 1
ATOM 1036 C CA . PRO A 1 132 ? -9.262 9.649 0.872 1.00 95.44 132 PRO A CA 1
ATOM 1037 C C . PRO A 1 132 ? -10.250 10.365 1.796 1.00 95.44 132 PRO A C 1
ATOM 1039 O O . PRO A 1 132 ? -10.443 11.580 1.715 1.00 95.44 132 PRO A O 1
ATOM 1042 N N . LEU A 1 133 ? -10.869 9.604 2.689 1.00 96.25 133 LEU A N 1
ATOM 1043 C CA . LEU A 1 133 ? -11.799 10.118 3.680 1.00 96.25 133 LEU A CA 1
ATOM 1044 C C . LEU A 1 133 ? -11.039 11.003 4.689 1.00 96.25 133 LEU A C 1
ATOM 1046 O O . LEU A 1 133 ? -9.964 10.600 5.144 1.00 96.25 133 LEU A O 1
ATOM 1050 N N . PRO A 1 134 ? -11.553 12.189 5.060 1.00 95.69 134 PRO A N 1
ATOM 1051 C CA . PRO A 1 134 ? -10.959 13.003 6.117 1.00 95.69 134 PRO A CA 1
ATOM 1052 C C . PRO A 1 134 ? -10.926 12.262 7.458 1.00 95.69 134 PRO A C 1
ATOM 1054 O O . PRO A 1 134 ? -11.859 11.531 7.778 1.00 95.69 134 PRO A O 1
ATOM 1057 N N . ILE A 1 135 ? -9.867 12.469 8.247 1.00 95.06 135 ILE A N 1
ATOM 1058 C CA . ILE A 1 135 ? -9.598 11.719 9.489 1.00 95.06 135 ILE A CA 1
ATOM 1059 C C . ILE A 1 135 ? -10.756 11.758 10.501 1.00 95.06 135 ILE A C 1
ATOM 1061 O O . ILE A 1 135 ? -10.976 10.795 11.223 1.00 95.06 135 ILE A O 1
ATOM 1065 N N . ASP A 1 136 ? -11.526 12.846 10.528 1.00 95.31 136 ASP A N 1
ATOM 1066 C CA . ASP A 1 136 ? -12.673 13.053 11.421 1.00 95.31 136 ASP A CA 1
ATOM 1067 C C . ASP A 1 136 ? -13.924 12.244 11.031 1.00 95.31 136 ASP A C 1
ATOM 1069 O O . ASP A 1 136 ? -14.924 12.261 11.745 1.00 95.31 136 ASP A O 1
ATOM 1073 N N . GLN A 1 137 ? -13.865 11.525 9.910 1.00 95.88 137 GLN A N 1
ATOM 1074 C CA . GLN A 1 137 ? -14.933 10.673 9.388 1.00 95.88 137 GLN A CA 1
ATOM 1075 C C . GLN A 1 137 ? -14.514 9.202 9.280 1.00 95.88 137 GLN A C 1
ATOM 1077 O O . GLN A 1 137 ? -15.276 8.396 8.750 1.00 95.88 137 GLN A O 1
ATOM 1082 N N . HIS A 1 138 ? -13.313 8.838 9.742 1.00 96.19 138 HIS A N 1
ATOM 1083 C CA . HIS A 1 138 ? -12.834 7.455 9.680 1.00 96.19 138 HIS A CA 1
ATOM 1084 C C . HIS A 1 138 ? -13.654 6.535 10.578 1.00 96.19 138 HIS A C 1
ATOM 1086 O O . HIS A 1 138 ? -14.124 6.925 11.647 1.00 96.19 138 HIS A O 1
ATOM 1092 N N . THR A 1 139 ? -13.822 5.307 10.096 1.00 94.62 139 THR A N 1
ATOM 1093 C CA . THR A 1 139 ? -14.550 4.241 10.796 1.00 94.62 139 THR A CA 1
ATOM 1094 C C . THR A 1 139 ? -13.870 2.879 10.686 1.00 94.62 139 THR A C 1
ATOM 1096 O O . THR A 1 139 ? -14.307 1.947 11.348 1.00 94.62 139 THR A O 1
ATOM 1099 N N . LEU A 1 140 ? -12.854 2.723 9.823 1.00 92.38 140 LEU A N 1
ATOM 1100 C CA . LEU A 1 140 ? -12.196 1.436 9.584 1.00 92.38 140 LEU A CA 1
ATOM 1101 C C . LEU A 1 140 ? -11.170 1.098 10.670 1.00 92.38 140 LEU A C 1
ATOM 1103 O O . LEU A 1 140 ? -11.245 0.037 11.270 1.00 92.38 140 LEU A O 1
ATOM 1107 N N . LEU A 1 141 ? -10.188 1.979 10.883 1.00 93.44 141 LEU A N 1
ATOM 1108 C CA . LEU A 1 141 ? -9.086 1.741 11.828 1.00 93.44 141 LEU A CA 1
ATOM 1109 C C . LEU A 1 141 ? -9.356 2.334 13.214 1.00 93.44 141 LEU A C 1
ATOM 1111 O O . LEU A 1 141 ? -8.714 1.954 14.185 1.00 93.44 141 LEU A O 1
ATOM 1115 N N . PHE A 1 142 ? -10.295 3.274 13.290 1.00 94.25 142 PHE A N 1
ATOM 1116 C CA . PHE A 1 142 ? -10.890 3.780 14.519 1.00 94.25 142 PHE A CA 1
ATOM 1117 C C . PHE A 1 142 ? -12.212 4.468 14.179 1.00 94.25 142 PHE A C 1
ATOM 1119 O O . PHE A 1 142 ? -12.423 4.867 13.033 1.00 94.25 142 PHE A O 1
ATOM 1126 N N . ASP A 1 143 ? -13.090 4.617 15.168 1.00 94.38 143 ASP A N 1
ATOM 1127 C CA . ASP A 1 143 ? -14.341 5.357 15.023 1.00 94.38 143 ASP A CA 1
ATOM 1128 C C . ASP A 1 143 ? -14.148 6.808 15.476 1.00 94.38 143 ASP A C 1
ATOM 1130 O O . ASP A 1 143 ? -14.171 7.120 16.672 1.00 94.38 143 ASP A O 1
ATOM 1134 N N . ALA A 1 144 ? -13.986 7.703 14.503 1.00 95.06 144 ALA A N 1
ATOM 1135 C CA . ALA A 1 144 ? -13.794 9.125 14.753 1.00 95.06 144 ALA A CA 1
ATOM 1136 C C . ALA A 1 144 ? -15.018 9.798 15.396 1.00 95.06 144 ALA A C 1
ATOM 1138 O O . ALA A 1 144 ? -14.868 10.804 16.089 1.00 95.06 144 ALA A O 1
ATOM 1139 N N . SER A 1 145 ? -16.223 9.249 15.211 1.00 95.06 145 SER A N 1
ATOM 1140 C CA . SER A 1 145 ? -17.438 9.792 15.823 1.00 95.06 145 SER A CA 1
ATOM 1141 C C . SER A 1 145 ? -17.531 9.450 17.310 1.00 95.06 145 SER A C 1
ATOM 1143 O O . SER A 1 145 ? -17.926 10.295 18.116 1.00 95.06 145 SER A O 1
ATOM 1145 N N . SER A 1 146 ? -17.112 8.236 17.678 1.00 95.19 146 SER A N 1
ATOM 1146 C CA . SER A 1 146 ? -17.115 7.756 19.061 1.00 95.19 146 SER A CA 1
ATOM 1147 C C . SER A 1 146 ? -15.912 8.260 19.859 1.00 95.19 146 SER A C 1
ATOM 1149 O O . SER A 1 146 ? -16.056 8.626 21.026 1.00 95.19 146 SER A O 1
ATOM 1151 N N . ASN A 1 147 ? -14.725 8.301 19.245 1.00 94.81 147 ASN A N 1
ATOM 1152 C CA . ASN A 1 147 ? -13.493 8.767 19.879 1.00 94.81 147 ASN A CA 1
ATOM 1153 C C . ASN A 1 147 ? -12.624 9.587 18.900 1.00 94.81 147 ASN A C 1
ATOM 1155 O O . ASN A 1 147 ? -11.616 9.094 18.388 1.00 94.81 147 ASN A O 1
ATOM 1159 N N . PRO A 1 148 ? -12.956 10.869 18.663 1.00 92.62 148 PRO A N 1
ATOM 1160 C CA . PRO A 1 148 ? -12.263 11.706 17.674 1.00 92.62 148 PRO A CA 1
ATOM 1161 C C . PRO A 1 148 ? -10.782 11.953 17.989 1.00 92.62 148 PRO A C 1
ATOM 1163 O O . PRO A 1 148 ? -10.009 12.323 17.106 1.00 92.62 148 PRO A O 1
ATOM 1166 N N . ASN A 1 149 ? -10.379 11.772 19.248 1.00 93.56 149 ASN A N 1
ATOM 1167 C CA . ASN A 1 149 ? -9.018 12.019 19.712 1.00 93.56 149 ASN A CA 1
ATOM 1168 C C . ASN A 1 149 ? -8.245 10.727 19.994 1.00 93.56 149 ASN A C 1
ATOM 1170 O O . ASN A 1 149 ? -7.243 10.802 20.700 1.00 93.56 149 ASN A O 1
ATOM 1174 N N . ASP A 1 150 ? -8.678 9.577 19.464 1.00 95.06 150 ASP A N 1
ATOM 1175 C CA . ASP A 1 150 ? -7.950 8.313 19.598 1.00 95.06 150 ASP A CA 1
ATOM 1176 C C . ASP A 1 150 ? -6.518 8.449 19.039 1.00 95.06 150 ASP A C 1
ATOM 1178 O O . ASP A 1 150 ? -6.338 8.553 17.820 1.00 95.06 150 ASP A O 1
ATOM 1182 N N . PRO A 1 151 ? -5.482 8.490 19.899 1.00 95.25 151 PRO A N 1
ATOM 1183 C CA . PRO A 1 151 ? -4.117 8.675 19.430 1.00 95.25 151 PRO A CA 1
ATOM 1184 C C . PRO A 1 151 ? -3.604 7.442 18.681 1.00 95.25 151 PRO A C 1
ATOM 1186 O O . PRO A 1 151 ? -2.822 7.588 17.744 1.00 95.25 151 PRO A O 1
ATOM 1189 N N . GLU A 1 152 ? -4.050 6.244 19.064 1.00 93.56 152 GLU A N 1
ATOM 1190 C CA . GLU A 1 152 ? -3.604 4.995 18.454 1.00 93.56 152 GLU A CA 1
ATOM 1191 C C . GLU A 1 152 ? -4.277 4.799 17.097 1.00 93.56 152 GLU A C 1
ATOM 1193 O O . GLU A 1 152 ? -3.597 4.572 16.099 1.00 93.56 152 GLU A O 1
ATOM 1198 N N . GLY A 1 153 ? -5.592 5.009 17.036 1.00 94.50 153 GLY A N 1
ATOM 1199 C CA . GLY A 1 153 ? -6.362 4.968 15.796 1.00 94.50 153 GLY A CA 1
ATOM 1200 C C . GLY A 1 153 ? -5.833 5.922 14.725 1.00 94.50 153 GLY A C 1
ATOM 1201 O O . GLY A 1 153 ? -5.601 5.534 13.579 1.00 94.50 153 GLY A O 1
ATOM 1202 N N . ARG A 1 154 ? -5.558 7.173 15.111 1.00 95.44 154 ARG A N 1
ATOM 1203 C CA . ARG A 1 154 ? -4.994 8.181 14.200 1.00 95.44 154 ARG A CA 1
ATOM 1204 C C . ARG A 1 154 ? -3.577 7.825 13.749 1.00 95.44 154 ARG A C 1
ATOM 1206 O O . ARG A 1 154 ? -3.255 8.047 12.585 1.00 95.44 154 ARG A O 1
ATOM 1213 N N . ARG A 1 155 ? -2.757 7.247 14.635 1.00 94.81 155 ARG A N 1
ATOM 1214 C CA . ARG A 1 155 ? -1.421 6.740 14.288 1.00 94.81 155 ARG A CA 1
ATOM 1215 C C . ARG A 1 155 ? -1.497 5.578 13.302 1.00 94.81 155 ARG A C 1
ATOM 1217 O O . ARG A 1 155 ? -0.698 5.533 12.377 1.00 94.81 155 ARG A O 1
ATOM 1224 N N . LEU A 1 156 ? -2.451 4.660 13.469 1.00 95.50 156 LEU A N 1
ATOM 1225 C CA . LEU A 1 156 ? -2.655 3.573 12.512 1.00 95.50 156 LEU A CA 1
ATOM 1226 C C . LEU A 1 156 ? -3.008 4.130 11.133 1.00 95.50 156 LEU A C 1
ATOM 1228 O O . LEU A 1 156 ? -2.374 3.749 10.156 1.00 95.50 156 LEU A O 1
ATOM 1232 N N . VAL A 1 157 ? -3.953 5.070 11.042 1.00 96.56 157 VAL A N 1
ATOM 1233 C CA . VAL A 1 157 ? -4.301 5.704 9.757 1.00 96.56 157 VAL A CA 1
ATOM 1234 C C . VAL A 1 157 ? -3.082 6.339 9.089 1.00 96.56 157 VAL A C 1
ATOM 1236 O O . VAL A 1 157 ? -2.865 6.124 7.898 1.00 96.56 157 VAL A O 1
ATOM 1239 N N . ASP A 1 158 ? -2.282 7.086 9.847 1.00 95.56 158 ASP A N 1
ATOM 1240 C CA . ASP A 1 158 ? -1.053 7.713 9.356 1.00 95.56 158 ASP A CA 1
ATOM 1241 C C . ASP A 1 158 ? -0.043 6.670 8.842 1.00 95.56 158 ASP A C 1
ATOM 1243 O O . ASP A 1 158 ? 0.381 6.723 7.683 1.00 95.56 158 ASP A O 1
ATOM 1247 N N . LYS A 1 159 ? 0.217 5.634 9.647 1.00 95.81 159 LYS A N 1
ATOM 1248 C CA . LYS A 1 159 ? 1.081 4.502 9.295 1.00 95.81 159 LYS A CA 1
ATOM 1249 C C . LYS A 1 159 ? 0.628 3.802 8.012 1.00 95.81 159 LYS A C 1
ATOM 1251 O O . LYS A 1 159 ? 1.448 3.529 7.141 1.00 95.81 159 LYS A O 1
ATOM 1256 N N . PHE A 1 160 ? -0.664 3.513 7.860 1.00 96.62 160 PHE A N 1
ATOM 1257 C CA . PHE A 1 160 ? -1.193 2.847 6.663 1.00 96.62 160 PHE A CA 1
ATOM 1258 C C . PHE A 1 160 ? -1.197 3.746 5.424 1.00 96.62 160 PHE A C 1
ATOM 1260 O O . PHE A 1 160 ? -1.055 3.232 4.313 1.00 96.62 160 PHE A O 1
ATOM 1267 N N . ALA A 1 161 ? -1.332 5.063 5.599 1.00 95.88 161 ALA A N 1
ATOM 1268 C CA . ALA A 1 161 ? -1.331 6.024 4.504 1.00 95.88 161 ALA A CA 1
ATOM 1269 C C . ALA A 1 161 ? 0.083 6.311 3.978 1.00 95.88 161 ALA A C 1
ATOM 1271 O O . ALA A 1 161 ? 0.266 6.390 2.760 1.00 95.88 161 ALA A O 1
ATOM 1272 N N . PHE A 1 162 ? 1.068 6.452 4.872 1.00 95.38 162 PHE A N 1
ATOM 1273 C CA . PHE A 1 162 ? 2.420 6.917 4.539 1.00 95.38 162 PHE A CA 1
ATOM 1274 C C . PHE A 1 162 ? 3.520 5.864 4.710 1.00 95.38 162 PHE A C 1
ATOM 1276 O O . PHE A 1 162 ? 4.647 6.104 4.276 1.00 95.38 162 PHE A O 1
ATOM 1283 N N . LEU A 1 163 ? 3.201 4.695 5.273 1.00 96.06 163 LEU A N 1
ATOM 1284 C CA . LEU A 1 163 ? 4.114 3.560 5.457 1.00 96.06 163 LEU A CA 1
ATOM 1285 C C . LEU A 1 163 ? 5.371 3.913 6.267 1.00 96.06 163 LEU A C 1
ATOM 1287 O O . LEU A 1 163 ? 6.461 3.431 5.954 1.00 96.06 163 LEU A O 1
ATOM 1291 N N . ASP A 1 164 ? 5.218 4.792 7.262 1.00 95.00 164 ASP A N 1
ATOM 1292 C CA . ASP A 1 164 ? 6.289 5.289 8.137 1.00 95.00 164 ASP A CA 1
ATOM 1293 C C . ASP A 1 164 ? 7.502 5.864 7.373 1.00 95.00 164 ASP A C 1
ATOM 1295 O O . ASP A 1 164 ? 8.621 5.903 7.890 1.00 95.00 164 ASP A O 1
ATOM 1299 N N . GLN A 1 165 ? 7.330 6.286 6.116 1.00 94.44 165 GLN A N 1
ATOM 1300 C CA . GLN A 1 165 ? 8.445 6.726 5.268 1.00 94.44 165 GLN A CA 1
ATOM 1301 C C . GLN A 1 165 ? 9.200 7.937 5.833 1.00 94.44 165 GLN A C 1
ATOM 1303 O O . GLN A 1 165 ? 10.392 8.087 5.589 1.00 94.44 165 GLN A O 1
ATOM 1308 N N . ASP A 1 166 ? 8.526 8.779 6.610 1.00 91.94 166 ASP A N 1
ATOM 1309 C CA . ASP A 1 166 ? 9.077 9.942 7.302 1.00 91.94 166 ASP A CA 1
ATOM 1310 C C . ASP A 1 166 ? 10.002 9.559 8.470 1.00 91.94 166 ASP A C 1
ATOM 1312 O O . ASP A 1 166 ? 10.857 10.348 8.873 1.00 91.94 166 ASP A O 1
ATOM 1316 N N . SER A 1 167 ? 9.895 8.324 8.970 1.00 92.69 167 SER A N 1
ATOM 1317 C CA . SER A 1 167 ? 10.862 7.746 9.911 1.00 92.69 167 SER A CA 1
ATOM 1318 C C . SER A 1 167 ? 12.131 7.219 9.225 1.00 92.69 167 SER A C 1
ATOM 1320 O O . SER A 1 167 ? 13.151 7.013 9.885 1.00 92.69 167 SER A O 1
ATOM 1322 N N . ILE A 1 168 ? 12.078 7.010 7.904 1.00 92.69 168 ILE A N 1
ATOM 1323 C CA . ILE A 1 168 ? 13.169 6.457 7.090 1.00 92.69 168 ILE A CA 1
ATOM 1324 C C . ILE A 1 168 ? 13.948 7.582 6.403 1.00 92.69 168 ILE A C 1
ATOM 1326 O O . ILE A 1 168 ? 15.180 7.565 6.377 1.00 92.69 168 ILE A O 1
ATOM 1330 N N . VAL A 1 169 ? 13.236 8.566 5.848 1.00 94.00 169 VAL A N 1
ATOM 1331 C CA . VAL A 1 169 ? 13.809 9.702 5.124 1.00 94.00 169 VAL A CA 1
ATOM 1332 C C . VAL A 1 169 ? 13.219 11.019 5.613 1.00 94.00 169 VAL A C 1
ATOM 1334 O O . VAL A 1 169 ? 12.039 11.117 5.937 1.00 94.00 169 VAL A O 1
ATOM 1337 N N . THR A 1 170 ? 14.022 12.082 5.592 1.00 95.44 170 THR A N 1
ATOM 1338 C CA . THR A 1 170 ? 13.511 13.434 5.834 1.00 95.44 170 THR A CA 1
ATOM 1339 C C . THR A 1 170 ? 12.700 13.897 4.625 1.00 95.44 170 THR A C 1
ATOM 1341 O O . THR A 1 170 ? 13.263 14.203 3.572 1.00 95.44 170 THR A O 1
ATOM 1344 N N . CYS A 1 171 ? 11.379 13.952 4.779 1.00 92.62 171 CYS A N 1
ATOM 1345 C CA . CYS A 1 171 ? 10.462 14.377 3.727 1.00 92.62 171 CYS A CA 1
ATOM 1346 C C . CYS A 1 171 ? 10.670 15.845 3.337 1.00 92.62 171 CYS A C 1
ATOM 1348 O O . CYS A 1 171 ? 10.699 16.729 4.194 1.00 92.62 171 CYS A O 1
ATOM 1350 N N . ASP A 1 172 ? 10.750 16.109 2.035 1.00 92.19 172 ASP A N 1
ATOM 1351 C CA . ASP A 1 172 ? 10.808 17.462 1.486 1.00 92.19 172 ASP A CA 1
ATOM 1352 C C . ASP A 1 172 ? 9.420 17.859 0.946 1.00 92.19 172 ASP A C 1
ATOM 1354 O O . ASP A 1 172 ? 8.962 17.285 -0.052 1.00 92.19 172 ASP A O 1
ATOM 1358 N N . PRO A 1 173 ? 8.725 18.825 1.577 1.00 86.81 173 PRO A N 1
ATOM 1359 C CA . PRO A 1 173 ? 7.373 19.217 1.187 1.00 86.81 173 PRO A CA 1
ATOM 1360 C C . PRO A 1 173 ? 7.302 19.896 -0.189 1.00 86.81 173 PRO A C 1
ATOM 1362 O O . PRO A 1 173 ? 6.226 19.909 -0.794 1.00 86.81 173 PRO A O 1
ATOM 1365 N N . GLU A 1 174 ? 8.418 20.411 -0.710 1.00 88.94 174 GLU A N 1
ATOM 1366 C CA . GLU A 1 174 ? 8.474 21.104 -2.004 1.00 88.94 174 GLU A CA 1
ATOM 1367 C C . GLU A 1 174 ? 8.638 20.137 -3.185 1.00 88.94 174 GLU A C 1
ATOM 1369 O O . GLU A 1 174 ? 8.462 20.517 -4.346 1.00 88.94 174 GLU A O 1
ATOM 1374 N N . THR A 1 175 ? 8.910 18.858 -2.912 1.00 84.06 175 THR A N 1
ATOM 1375 C CA . THR A 1 175 ? 8.949 17.823 -3.951 1.00 84.06 175 THR A CA 1
ATOM 1376 C C . THR A 1 175 ? 7.589 17.669 -4.638 1.00 84.06 175 THR A C 1
ATOM 1378 O O . THR A 1 175 ? 6.526 17.784 -4.023 1.00 84.06 175 THR A O 1
ATOM 1381 N N . ASN A 1 176 ? 7.604 17.429 -5.948 1.00 83.50 176 ASN A N 1
ATOM 1382 C CA . ASN A 1 176 ? 6.407 17.238 -6.773 1.00 83.50 176 ASN A CA 1
ATOM 1383 C C . ASN A 1 176 ? 6.283 15.767 -7.218 1.00 83.50 176 ASN A C 1
ATOM 1385 O O . ASN A 1 176 ? 6.344 14.879 -6.386 1.00 83.50 176 ASN A O 1
ATOM 1389 N N . ASP A 1 177 ? 6.097 15.465 -8.499 1.00 80.50 177 ASP A N 1
ATOM 1390 C CA . ASP A 1 177 ? 6.087 14.111 -9.074 1.00 80.50 177 ASP A CA 1
ATOM 1391 C C . ASP A 1 177 ? 7.497 13.529 -9.319 1.00 80.50 177 ASP A C 1
ATOM 1393 O O . ASP A 1 177 ? 7.661 12.501 -9.975 1.00 80.50 177 ASP A O 1
ATOM 1397 N N . GLN A 1 178 ? 8.531 14.168 -8.771 1.00 85.56 178 GLN A N 1
ATOM 1398 C CA . GLN A 1 178 ? 9.922 13.736 -8.870 1.00 85.56 178 GLN A CA 1
ATOM 1399 C C . GLN A 1 178 ? 10.188 12.341 -8.280 1.00 85.56 178 GLN A C 1
ATOM 1401 O O . GLN A 1 178 ? 9.615 11.931 -7.268 1.00 85.56 178 GLN A O 1
ATOM 1406 N N . ASN A 1 179 ? 11.200 11.676 -8.846 1.00 90.75 179 ASN A N 1
ATOM 1407 C CA . ASN A 1 179 ? 11.767 10.406 -8.374 1.00 90.75 179 ASN A CA 1
ATOM 1408 C C . ASN A 1 179 ? 12.678 10.542 -7.132 1.00 90.75 179 ASN A C 1
ATOM 1410 O O . ASN A 1 179 ? 13.458 9.635 -6.852 1.00 90.75 179 ASN A O 1
ATOM 1414 N N . SER A 1 180 ? 12.622 11.664 -6.407 1.00 93.19 180 SER A N 1
ATOM 1415 C CA . SER A 1 180 ? 13.429 11.864 -5.197 1.00 93.19 180 SER A CA 1
ATOM 1416 C C . SER A 1 180 ? 12.967 10.935 -4.080 1.00 93.19 180 SER A C 1
ATOM 1418 O O . SER A 1 180 ? 11.765 10.801 -3.865 1.00 93.19 180 SER A O 1
ATOM 1420 N N . GLU A 1 181 ? 13.894 10.347 -3.326 1.00 93.25 181 GLU A N 1
ATOM 1421 C CA . GLU A 1 181 ? 13.562 9.550 -2.136 1.00 93.25 181 GLU A CA 1
ATOM 1422 C C . GLU A 1 181 ? 12.827 10.381 -1.079 1.00 93.25 181 GLU A C 1
ATOM 1424 O O . GLU A 1 181 ? 11.919 9.880 -0.429 1.00 93.25 181 GLU A O 1
ATOM 1429 N N . THR A 1 182 ? 13.141 11.675 -0.978 1.00 93.75 182 THR A N 1
ATOM 1430 C CA . THR A 1 182 ? 12.508 12.614 -0.035 1.00 93.75 182 THR A CA 1
ATOM 1431 C C . THR A 1 182 ? 11.083 13.016 -0.427 1.00 93.75 182 THR A C 1
ATOM 1433 O O . THR A 1 182 ? 10.423 13.749 0.312 1.00 93.75 182 THR A O 1
ATOM 1436 N N . ASN A 1 183 ? 10.585 12.558 -1.581 1.00 94.00 183 ASN A N 1
ATOM 1437 C CA . ASN A 1 183 ? 9.222 12.821 -2.018 1.00 94.00 183 ASN A CA 1
ATOM 1438 C C . ASN A 1 183 ? 8.223 11.889 -1.334 1.00 94.00 183 ASN A C 1
ATOM 1440 O O . ASN A 1 183 ? 7.802 10.859 -1.875 1.00 94.00 183 ASN A O 1
ATOM 1444 N N . CYS A 1 184 ? 7.797 12.302 -0.148 1.00 92.62 184 CYS A N 1
ATOM 1445 C CA . CYS A 1 184 ? 6.878 11.511 0.652 1.00 92.62 184 CYS A CA 1
ATOM 1446 C C . CYS A 1 184 ? 5.421 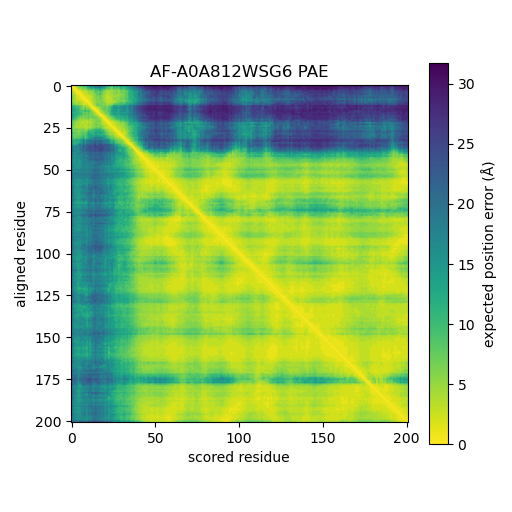11.553 0.172 1.00 92.62 184 CYS A C 1
ATOM 1448 O O . CYS A 1 184 ? 4.590 10.768 0.627 1.00 92.62 184 CYS A O 1
ATOM 1450 N N . LYS A 1 185 ? 5.095 12.401 -0.813 1.00 90.81 185 LYS A N 1
ATOM 1451 C CA . LYS A 1 185 ? 3.758 12.429 -1.433 1.00 90.81 185 LYS A CA 1
ATOM 1452 C C . LYS A 1 185 ? 3.479 11.166 -2.256 1.00 90.81 185 LYS A C 1
ATOM 1454 O O . LYS A 1 185 ? 2.324 10.874 -2.541 1.00 90.81 185 LYS A O 1
ATOM 1459 N N . GLN A 1 186 ? 4.531 10.444 -2.652 1.00 92.19 186 GLN A N 1
ATOM 1460 C CA . GLN A 1 186 ? 4.480 9.294 -3.560 1.00 92.19 186 GLN A CA 1
ATOM 1461 C C . GLN A 1 186 ? 5.057 8.003 -2.948 1.00 92.19 186 GLN A C 1
ATOM 1463 O O . GLN A 1 186 ? 5.335 7.050 -3.674 1.00 92.19 186 GLN A O 1
ATOM 1468 N N . LEU A 1 187 ? 5.246 7.958 -1.623 1.00 94.44 187 LEU A N 1
ATOM 1469 C CA . LEU A 1 187 ? 5.820 6.805 -0.909 1.00 94.44 187 LEU A CA 1
ATOM 1470 C C . LEU A 1 187 ? 7.267 6.474 -1.329 1.00 94.44 187 LEU A C 1
ATOM 1472 O O . LEU A 1 187 ? 7.711 5.333 -1.193 1.00 94.44 187 LEU A O 1
ATOM 1476 N N . ASN A 1 188 ? 8.019 7.444 -1.864 1.00 95.25 188 ASN A N 1
ATOM 1477 C CA . ASN A 1 188 ? 9.339 7.183 -2.451 1.00 95.25 188 ASN A CA 1
ATOM 1478 C C . ASN A 1 188 ? 10.387 6.740 -1.422 1.00 95.25 188 ASN A C 1
ATOM 1480 O O . ASN A 1 188 ? 11.322 6.026 -1.790 1.00 95.25 188 ASN A O 1
ATOM 1484 N N . GLY A 1 189 ? 10.229 7.162 -0.166 1.00 94.94 189 GLY A N 1
ATOM 1485 C CA . GLY A 1 189 ? 11.101 6.792 0.948 1.00 94.94 189 GLY A CA 1
ATOM 1486 C C . GLY A 1 189 ? 10.658 5.539 1.705 1.00 94.94 189 GLY A C 1
ATOM 1487 O O . GLY A 1 189 ? 11.390 5.062 2.567 1.00 94.94 189 GLY A O 1
ATOM 1488 N N . ALA A 1 190 ? 9.474 4.995 1.402 1.00 95.88 190 ALA A N 1
ATOM 1489 C CA . ALA A 1 190 ? 8.938 3.837 2.109 1.00 95.88 190 ALA A CA 1
ATOM 1490 C C . ALA A 1 190 ? 9.754 2.565 1.821 1.00 95.88 190 ALA A C 1
ATOM 1492 O O . ALA A 1 190 ? 10.259 2.361 0.710 1.00 95.88 190 ALA A O 1
ATOM 1493 N N . SER A 1 191 ? 9.808 1.652 2.792 1.00 94.38 191 SER A N 1
ATOM 1494 C CA . SER A 1 191 ? 10.333 0.294 2.597 1.00 94.38 191 SER A CA 1
ATOM 1495 C C . SER A 1 191 ? 9.457 -0.512 1.629 1.00 94.38 191 SER A C 1
ATOM 1497 O O . SER A 1 191 ? 8.252 -0.284 1.530 1.00 94.38 191 SER A 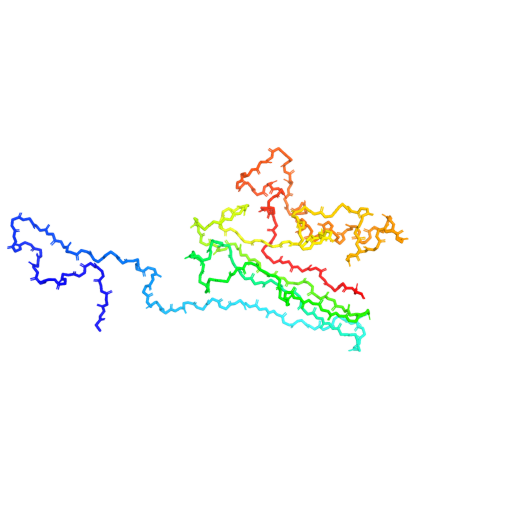O 1
ATOM 1499 N N . ALA A 1 192 ? 10.050 -1.472 0.913 1.00 92.25 192 ALA A N 1
ATOM 1500 C CA . ALA A 1 192 ? 9.289 -2.404 0.083 1.00 92.25 192 ALA A CA 1
ATOM 1501 C C . ALA A 1 192 ? 8.412 -3.337 0.928 1.00 92.25 192 ALA A C 1
ATOM 1503 O O . ALA A 1 192 ? 7.302 -3.659 0.520 1.00 92.25 192 ALA A O 1
ATOM 1504 N N . TYR A 1 193 ? 8.890 -3.768 2.095 1.00 92.19 193 TYR A N 1
ATOM 1505 C CA . TYR A 1 193 ? 8.107 -4.581 3.022 1.00 92.19 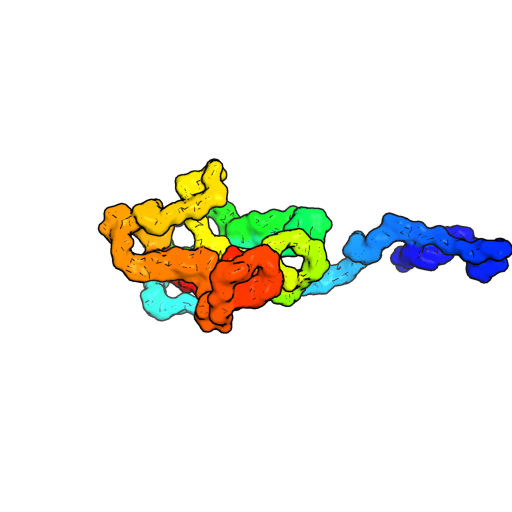193 TYR A CA 1
ATOM 1506 C C . TYR A 1 193 ? 7.340 -3.688 3.993 1.00 92.19 193 TYR A C 1
ATOM 1508 O O . TYR A 1 193 ? 7.934 -2.795 4.603 1.00 92.19 193 TYR A O 1
ATOM 1516 N N . PHE A 1 194 ? 6.054 -3.978 4.167 1.00 93.19 194 PHE A N 1
ATOM 1517 C CA . PHE A 1 194 ? 5.200 -3.334 5.152 1.00 93.19 194 PHE A CA 1
ATOM 1518 C C . PHE A 1 194 ? 4.515 -4.376 6.040 1.00 93.19 194 PHE A C 1
ATOM 1520 O O . PHE A 1 194 ? 3.959 -5.362 5.550 1.00 93.19 194 PHE A O 1
ATOM 1527 N N . ASP A 1 195 ? 4.534 -4.109 7.347 1.00 92.50 195 ASP A N 1
ATOM 1528 C CA . ASP A 1 195 ? 3.817 -4.866 8.369 1.00 92.50 195 ASP A CA 1
ATOM 1529 C C . ASP A 1 195 ? 3.000 -3.905 9.241 1.00 92.50 195 ASP A C 1
ATOM 1531 O O . ASP A 1 195 ? 3.526 -3.120 10.044 1.00 92.50 195 ASP A O 1
ATOM 1535 N N . GLY A 1 196 ? 1.685 -3.956 9.056 1.00 92.44 196 GLY A N 1
ATOM 1536 C CA . GLY A 1 196 ? 0.721 -3.186 9.829 1.00 92.44 196 GLY A CA 1
ATOM 1537 C C . GLY A 1 196 ? 0.552 -3.706 11.255 1.00 92.44 196 GLY A C 1
ATOM 1538 O O . GLY A 1 196 ? 0.035 -2.974 12.096 1.00 92.44 196 GLY A O 1
ATOM 1539 N N . GLY A 1 197 ? 1.029 -4.919 11.553 1.00 92.38 197 GLY A N 1
ATOM 1540 C CA . GLY A 1 197 ? 0.701 -5.640 12.776 1.00 92.38 197 GLY A CA 1
ATOM 1541 C C . GLY A 1 197 ? -0.720 -6.211 12.748 1.00 92.38 197 GLY A C 1
ATOM 1542 O O . GLY A 1 197 ? -1.393 -6.232 11.713 1.00 92.38 197 GLY A O 1
ATOM 1543 N N . LEU A 1 198 ? -1.166 -6.703 13.905 1.00 94.06 198 LEU A N 1
ATOM 1544 C CA . LEU A 1 198 ? -2.522 -7.213 14.094 1.00 94.06 198 LEU A CA 1
ATOM 1545 C C . LEU A 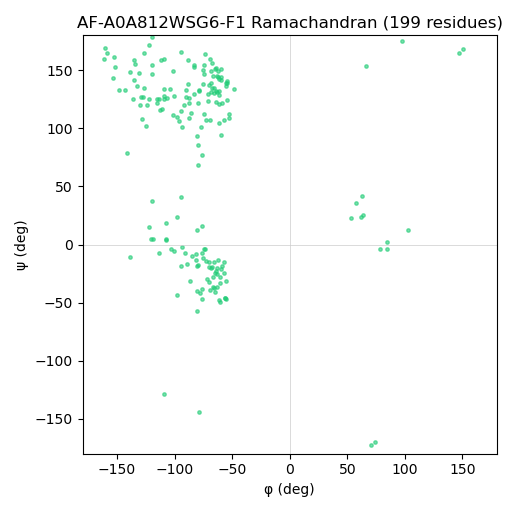1 198 ? -3.453 -6.072 14.498 1.00 94.06 198 LEU A C 1
ATOM 1547 O O . LEU A 1 198 ? -3.237 -5.430 15.523 1.00 94.06 198 LEU A O 1
ATOM 1551 N N . VAL A 1 199 ? -4.498 -5.855 13.704 1.00 94.44 199 VAL A N 1
ATOM 1552 C CA . VAL A 1 199 ? -5.530 -4.846 13.955 1.00 94.44 199 VAL A CA 1
ATOM 1553 C C . VAL A 1 199 ? -6.850 -5.555 14.227 1.00 94.44 199 VAL A C 1
ATOM 1555 O O . VAL A 1 199 ? -7.289 -6.382 13.430 1.00 94.44 199 VAL A O 1
ATOM 1558 N N . GLU A 1 200 ? -7.476 -5.253 15.358 1.00 93.62 200 GLU A N 1
ATOM 1559 C CA . GLU A 1 200 ? -8.792 -5.785 15.711 1.00 93.62 200 GLU A CA 1
ATOM 1560 C C . GLU A 1 200 ? -9.908 -5.035 14.977 1.00 93.62 200 GLU A C 1
ATOM 1562 O O . GLU A 1 200 ? -9.895 -3.806 14.945 1.00 93.62 200 GLU A O 1
ATOM 1567 N N . MET A 1 201 ? -10.843 -5.784 14.381 1.00 93.12 201 MET A N 1
ATOM 1568 C CA . MET A 1 201 ? -12.015 -5.271 13.652 1.00 93.12 201 MET A CA 1
ATOM 1569 C C . MET A 1 201 ? -13.299 -5.339 14.472 1.00 93.12 201 MET A C 1
ATOM 1571 O O . MET A 1 201 ? -13.426 -6.276 15.292 1.00 93.12 201 MET A O 1
#

Secondary structure (DSSP, 8-state):
----TTS-TT--TTTSSSS---------GGGS-------PPP---PPPPTTS-TTS-EEEEEEE--SS-TTTSTT-PPPEEESSS----TTPEEEEEEE-BS-PPTT---SSSTT-B-------SSTT--SPPPGGG--SSS-TTT-TT-HHHHHHHHHHHHTTHHHHS---TT--S---TT-GGGTTTS-SEEEEEEEE-

Solvent-accessible surface area (backbone atoms only — not comparable to full-atom values): 12688 Å² total; per-residue (Å²): 130,86,88,56,57,81,44,64,85,80,73,56,60,91,61,74,46,103,67,66,77,74,73,62,57,98,64,64,78,88,75,52,95,61,85,76,70,86,79,77,80,89,81,83,89,73,82,81,58,91,89,56,63,90,86,55,53,74,45,76,39,34,67,45,56,62,69,28,46,58,90,74,32,87,91,46,50,67,77,44,52,39,66,78,78,80,86,79,60,82,63,30,26,37,31,40,44,45,69,49,31,80,80,40,65,76,89,48,49,76,80,38,27,81,27,44,27,78,86,70,52,76,61,52,88,44,97,90,53,91,57,73,51,58,74,74,72,37,63,80,74,38,47,19,84,84,44,69,79,44,65,64,32,53,49,49,51,50,38,37,57,44,56,55,16,70,81,70,30,77,61,42,87,84,55,70,91,53,65,46,48,33,16,57,93,49,49,33,34,31,64,40,65,47,74,73,49,78,43,75,73

Radius of gyration: 23.9 Å; Cα contacts (8 Å, |Δi|>4): 287; chains: 1; bounding box: 45×47×78 Å

Sequence (201 aa):
MLQDPVADWLGLGEGSTDTSRLLQLQVNTNQYGRTFEDRTHTFLVMERPADVPADRRIVNYNVRGRRGNIVQVYPSVEYDFVPQDLVVEQGTLLHFQWTGSDANNNGNAGNGRAGTDRSNLVQVKSRSETVPLPIDQHTLLFDASSNPNDPEGRRLVDKFAFLDQDSIVTCDPETNDQNSETNCKQLNGASAYFDGGLVEM

Mean predicted aligned error: 9.0 Å

pLDDT: mean 86.17, std 11.98, range [47.28, 96.62]

Organism: NCBI:txid1628268